Protein 6NBP (pdb70)

Nearest PDB structures (foldseek):
  6nbp-assembly1_A-2  TM=1.004E+00  e=1.344E-55  Pantoea ananatis
  6v33-assembly1_B  TM=9.740E-01  e=3.758E-37  Pseudomonas congelans
  6v2t-assembly1_A  TM=9.639E-01  e=4.532E-33  Shewanella sp. FDAARGOS_354
  4yfy-assembly1_B  TM=9.430E-01  e=1.163E-33  Providencia alcalifaciens
  4nv1-assembly2_E  TM=9.167E-01  e=1.201E-31  Francisella tularensis subsp. tularensis SCHU S4

Radiu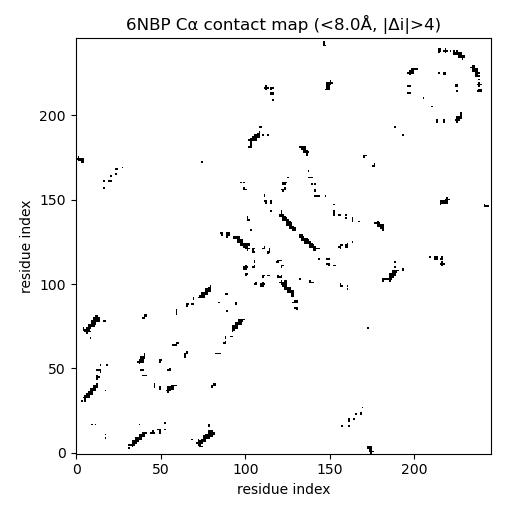s of gyration: 19.57 Å; Cα contacts (8 Å, |Δi|>4): 490; chains: 1; bounding box: 41×51×61 Å

CATH classification: 3.40.50.170

Organism: Pantoea ananas (NCBI:txid553)

Solvent-accessible surface area: 13512 Å² total; per-residue (Å²): 120,116,55,22,4,50,101,0,2,0,0,0,9,26,42,55,0,0,61,61,0,80,101,18,17,126,150,49,102,36,182,115,100,55,79,26,53,20,12,13,13,10,75,130,39,82,36,139,81,3,112,90,25,60,5,87,123,23,72,3,173,60,131,143,23,5,74,119,4,35,116,70,32,43,0,0,0,4,0,30,20,90,34,149,20,49,47,113,0,20,95,84,17,28,3,0,23,4,20,21,0,20,10,14,65,0,19,24,80,83,3,7,0,12,2,5,52,66,68,59,44,0,0,1,1,4,25,48,41,112,82,143,40,8,38,4,20,30,38,73,100,16,114,55,107,173,31,6,15,5,64,63,0,46,103,58,0,0,58,30,6,45,82,3,1,42,170,13,2,106,29,0,0,30,56,78,45,128,37,104,151,36,180,44,117,32,40,130,17,13,76,149,44,17,74,66,31,9,109,43,91,122,133,60,172,36,79,128,72,94,65,64,64,46,37,18,0,1,7,30,28,110,134,153,27,0,27,59,55,64,122,104,40,51,142,90,79,39,134,26,113,59,118,153,93,267

Sequence (246 aa):
LTAQAQRLLVVSDNQELSLYLKEELEKQSFERPFNADFCYTSFNTNPQQMMAMGATKINIKDEFTVERIINNEYDLVFSLHCKQIFPAKLTDNVCCINFHPGLNPYNRGWYPQAFSIINGLPTGATIHLMDADHGDIIDQQEVEVKMSDTSLTVYRKVIAIEKHLISRNIFTIITRSYTTKKPQAEGNYNGIKDFNALCELDLNSIGTLDEHLKILRATTHGDFKNAFFCDEKGRRFFVRRRRIVIDEAF

InterPro domains:
  IPR001555 Phosphoribosylglycinamide formyltransferase, active site [PS00373] (138-161)
  IPR002376 Formyl transferase, N-terminal [PF00551] (87-184)
  IPR036477 Formyl transferase, N-terminal domain superfamily [SSF53328] (85-201)
  IPR040660 N-formyltransferase dimerization C-terminal domain [PF18216] (210-259)

Foldseek 3Di:
DFAFWAEEEEEELDLVLVVLLVVLVVPDDDPDHHDYAYAYADPPRCRVSCVVVPHYYDHQVPVVSLVCCLVGTQEYEHEHHPDDHDQSNLVRHWYKYKAFFAPPAAPEPLSVLVCLQPVDWTAIWIFTDHVRFGFTQDTDTDDDDPQAASQRVSVVRSVRSSVCSNVCVVCVSSVPTDTHGGPDNHDYDYPVNQLVLQADDPPDDDDPSNVVSSQRSQAHPPDQGHWYADPVGDTDGDHDGGDDDD

Secondary structure (DSSP, 8-state):
--SPP-EEEEEES-HHHHHHHHHHHHT---SS--EEEEEE--TTS-HHHHHHTT-EE--TT-HHHHHHHHHH-SEEEEES--SPPPHHHHTTS-EEEEESS-TTTTEES-HHHHHHHH---EEEEEEE-----PPEEEEEEE---TT--HHHHHHHHHHHHHHHHHHHHHHHHTT----B--SS---EE-HHHHHHHHB--TT----HHHHHHHHHHH--TT---EEEE-TT--EEEE--------

B-factor: mean 28.14, std 11.13, range [12.21, 85.31]

Structure (mmCIF, N/CA/C/O backbone):
data_6NBP
#
_entry.id   6NBP
#
_cell.length_a   75.928
_cell.length_b   75.928
_cell.length_c   87.591
_cell.angle_alpha   90.00
_cell.angle_beta   90.00
_cell.angle_gamma   120.00
#
_symmetry.space_group_name_H-M   'P 31 2 1'
#
loop_
_entity.id
_entity.type
_entity.pdbx_description
1 polymer N-formyltransferase
2 non-polymer dTDP-4-amino-4,6-dideoxyglucose
3 non-polymer 'N-{[4-({[(6R)-2-amino-5-formyl-4-oxo-1,4,5,6,7,8-hexahydropteridin-6-yl]methyl}amino)phenyl]carbonyl}-L-glutamic acid'
4 non-polymer 'SODIUM ION'
5 non-polymer 'PHOSPHATE ION'
6 water water
#
loop_
_atom_site.group_PDB
_atom_site.id
_atom_site.type_symbol
_atom_site.label_atom_id
_atom_site.label_alt_id
_atom_site.label_comp_id
_atom_site.label_asym_id
_atom_site.label_entity_id
_atom_site.label_seq_id
_atom_site.pdbx_PDB_ins_code
_atom_site.Cartn_x
_atom_site.Cartn_y
_atom_site.Car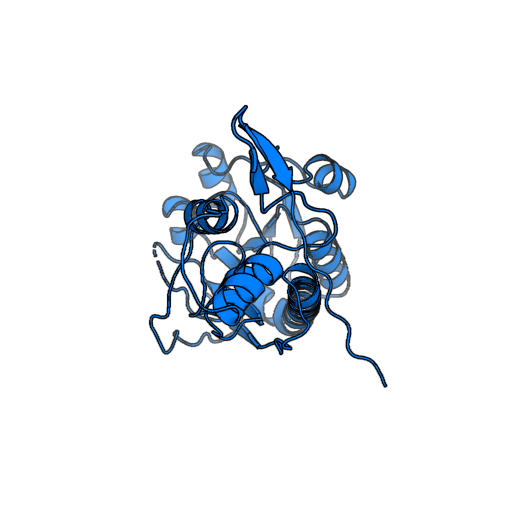tn_z
_atom_site.occupancy
_atom_site.B_iso_or_equiv
_atom_site.auth_seq_id
_atom_site.auth_comp_id
_atom_site.auth_asym_id
_atom_site.auth_atom_id
_atom_site.pdbx_PDB_model_num
ATOM 1 N N . LEU A 1 16 ? 19.724 13.414 35.083 1.00 61.24 13 LEU A N 1
ATOM 2 C CA . LEU A 1 16 ? 20.349 12.105 34.745 1.00 61.61 13 LEU A CA 1
ATOM 3 C C . LEU A 1 16 ? 19.317 10.970 34.840 1.00 59.99 13 LEU A C 1
ATOM 4 O O . LEU A 1 16 ? 19.384 10.049 34.041 1.00 56.95 13 LEU A O 1
ATOM 6 N N . THR A 1 17 ? 18.366 11.043 35.781 1.00 62.22 14 THR A N 1
ATOM 7 C CA . THR A 1 17 ? 17.534 9.875 36.162 1.00 57.47 14 THR A CA 1
ATOM 8 C C . THR A 1 17 ? 16.031 10.108 35.931 1.00 51.43 14 THR A C 1
ATOM 9 O O . THR A 1 17 ? 15.308 9.137 35.788 1.00 54.17 14 THR A O 1
ATOM 13 N N . ALA A 1 18 ? 15.517 11.330 35.951 1.00 42.51 15 ALA A N 1
ATOM 14 C CA . ALA A 1 18 ? 14.055 11.491 35.932 1.00 46.56 15 ALA A CA 1
ATOM 15 C C . ALA A 1 18 ? 13.536 11.384 34.486 1.00 44.05 15 ALA A C 1
ATOM 16 O O . ALA A 1 18 ? 14.271 11.676 33.530 1.00 40.19 15 ALA A O 1
ATOM 18 N N . GLN A 1 19 ? 12.286 10.937 34.356 1.00 33.26 16 GLN A N 1
ATOM 19 C CA . GLN A 1 19 ? 11.610 10.848 33.060 1.00 33.99 16 GLN A CA 1
ATOM 20 C C . GLN A 1 19 ? 11.609 12.208 32.364 1.00 34.02 16 GLN A C 1
ATOM 21 O O . GLN A 1 19 ? 11.168 13.237 32.939 1.00 27.89 16 GLN A O 1
ATOM 27 N N . ALA A 1 20 ? 12.001 12.194 31.085 1.00 27.95 17 ALA A N 1
ATOM 28 C CA . ALA A 1 20 ? 11.753 13.351 30.229 1.00 26.38 17 ALA A CA 1
ATOM 29 C C . ALA A 1 20 ? 10.248 13.578 30.099 1.00 26.69 17 ALA A C 1
ATOM 30 O O . ALA A 1 20 ? 9.497 12.643 29.893 1.00 28.70 17 ALA A O 1
ATOM 32 N N . GLN A 1 21 ? 9.820 14.832 30.194 1.00 25.86 18 GLN A N 1
ATOM 33 C CA . GLN A 1 21 ? 8.426 15.219 30.070 1.00 27.57 18 GLN A CA 1
ATOM 34 C C . GLN A 1 21 ? 8.202 16.108 28.839 1.00 26.60 18 GLN A C 1
ATOM 35 O O . GLN A 1 21 ? 7.055 16.254 28.392 1.00 24.16 18 GLN A O 1
ATOM 41 N N . ARG A 1 22 ? 9.270 16.693 28.295 1.00 26.79 19 ARG A N 1
ATOM 42 C CA . ARG A 1 22 ? 9.153 17.613 27.155 1.00 26.30 19 ARG A CA 1
ATOM 43 C C . ARG A 1 22 ? 10.245 17.316 26.122 1.00 21.83 19 ARG A C 1
ATOM 44 O O . ARG A 1 22 ? 11.419 17.701 26.327 1.00 22.78 19 ARG A O 1
ATOM 52 N N . LEU A 1 23 ? 9.841 16.630 25.058 1.00 22.90 20 LEU A N 1
ATOM 53 C CA . LEU A 1 23 ? 10.753 16.150 24.010 1.00 20.60 20 LEU A CA 1
ATOM 54 C C . LEU A 1 23 ? 10.561 17.034 22.781 1.00 19.63 20 LEU A C 1
ATOM 55 O O . LEU A 1 23 ? 9.445 17.273 22.338 1.00 19.64 20 LEU A O 1
ATOM 60 N N . LEU A 1 24 ? 11.688 17.420 22.221 1.00 18.66 21 LEU A N 1
ATOM 61 C CA . LEU A 1 24 ? 11.744 18.042 20.909 1.00 18.18 21 LEU A CA 1
ATOM 62 C C . LEU A 1 24 ? 12.392 17.039 19.954 1.00 17.30 21 LEU A C 1
ATOM 63 O O . LEU A 1 24 ? 13.558 16.657 20.146 1.00 15.95 21 LEU A O 1
ATOM 68 N N . VAL A 1 25 ? 11.693 16.769 18.883 1.00 16.63 22 VAL A N 1
ATOM 69 C CA . VAL A 1 25 ? 12.251 15.952 17.808 1.00 16.88 22 VAL A CA 1
ATOM 70 C C . VAL A 1 25 ? 12.558 16.866 16.642 1.00 17.57 22 VAL A C 1
ATOM 71 O O . VAL A 1 25 ? 11.641 17.426 16.066 1.00 18.49 22 VAL A O 1
ATOM 75 N N . VAL A 1 26 ? 13.832 16.975 16.319 1.00 16.98 23 VAL A N 1
ATOM 76 C CA . VAL A 1 26 ? 14.248 17.702 15.127 1.00 17.10 23 VAL A CA 1
ATOM 77 C C . VAL A 1 26 ? 14.601 16.676 14.037 1.00 17.61 23 VAL A C 1
ATOM 78 O O . VAL A 1 26 ? 15.473 15.810 14.197 1.00 16.87 23 VAL A O 1
ATOM 82 N N . SER A 1 27 ? 13.871 16.761 12.931 1.00 16.06 24 SER A N 1
ATOM 83 C CA . SER A 1 27 ? 13.938 15.704 11.889 1.00 16.91 24 SER A CA 1
ATOM 84 C C . SER A 1 27 ? 13.738 16.299 10.510 1.00 17.33 24 SER A C 1
ATOM 85 O O . SER A 1 27 ? 12.862 17.135 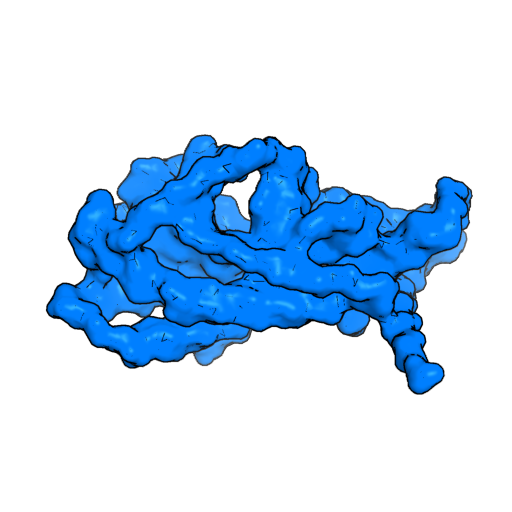10.333 1.00 17.49 24 SER A O 1
ATOM 88 N N . ASP A 1 28 ? 14.482 15.772 9.537 1.00 19.01 25 ASP A N 1
ATOM 89 C CA . ASP A 1 28 ? 14.200 16.047 8.157 1.00 17.53 25 ASP A CA 1
ATOM 90 C C . ASP A 1 28 ? 13.828 14.752 7.425 1.00 17.45 25 ASP A C 1
ATOM 91 O O . ASP A 1 28 ? 13.902 14.709 6.167 1.00 18.19 25 ASP A O 1
ATOM 96 N N . ASN A 1 29 ? 13.339 13.769 8.176 1.00 16.50 26 ASN A N 1
ATOM 97 C CA . ASN A 1 29 ? 12.894 12.513 7.586 1.00 15.73 26 ASN A CA 1
ATOM 98 C C . ASN A 1 29 ? 11.488 12.189 8.070 1.00 17.69 26 ASN A C 1
ATOM 99 O O . ASN A 1 29 ? 11.293 11.801 9.213 1.00 16.95 26 ASN A O 1
ATOM 104 N N . GLN A 1 30 ? 10.509 12.316 7.179 1.00 18.56 27 GLN A N 1
ATOM 105 C CA . GLN A 1 30 ? 9.104 12.152 7.558 1.00 21.75 27 GLN A CA 1
ATOM 106 C C . GLN A 1 30 ? 8.833 10.679 7.923 1.00 18.48 27 GLN A C 1
ATOM 107 O O . GLN A 1 30 ? 8.044 10.370 8.789 1.00 18.32 27 GLN A O 1
ATOM 113 N N . GLU A 1 31 ? 9.499 9.770 7.240 1.00 18.68 28 GLU A N 1
ATOM 114 C CA . GLU A 1 31 ? 9.170 8.364 7.428 1.00 19.47 28 GLU A CA 1
ATOM 115 C C . GLU A 1 31 ? 9.504 7.971 8.876 1.00 17.89 28 GLU A C 1
ATOM 116 O O . GLU A 1 31 ? 8.730 7.347 9.528 1.00 17.71 28 GLU A O 1
ATOM 122 N N . LEU A 1 32 ? 10.670 8.347 9.367 1.00 17.48 29 LEU A N 1
ATOM 123 C CA . LEU A 1 32 ? 11.071 7.973 10.709 1.00 17.73 29 LEU A CA 1
ATOM 124 C C . LEU A 1 32 ? 10.320 8.825 11.737 1.00 17.84 29 LEU A C 1
ATOM 125 O O . LEU A 1 32 ? 10.019 8.325 12.797 1.00 18.01 29 LEU A O 1
ATOM 130 N N . SER A 1 33 ? 10.044 10.074 11.400 1.00 18.09 30 SER A N 1
ATOM 131 C CA . SER A 1 33 ? 9.264 10.969 12.318 1.00 19.89 30 SER A CA 1
ATOM 132 C C . SER A 1 33 ? 7.860 10.389 12.573 1.00 21.37 30 SER A C 1
ATOM 133 O O . SER A 1 33 ? 7.385 10.360 13.709 1.00 19.51 30 SER A O 1
ATOM 136 N N . LEU A 1 34 ? 7.195 9.935 11.527 1.00 22.57 31 LEU A N 1
ATOM 137 C CA . LEU A 1 34 ? 5.844 9.333 11.668 1.00 22.40 31 LEU A CA 1
ATOM 138 C C . LEU A 1 34 ? 5.933 8.043 12.477 1.00 22.93 31 LEU A C 1
ATOM 139 O O . LEU A 1 34 ? 5.105 7.779 13.333 1.00 22.69 31 LEU A O 1
ATOM 144 N N . TYR A 1 35 ? 6.936 7.239 12.173 1.00 21.55 32 TYR A N 1
ATOM 145 C CA . TYR A 1 35 ? 7.119 6.016 12.898 1.00 21.75 32 TYR A CA 1
ATOM 146 C C . TYR A 1 35 ? 7.301 6.328 14.391 1.00 23.63 32 TYR A C 1
ATOM 147 O O . TYR A 1 35 ? 6.723 5.655 15.265 1.00 23.85 32 TYR A O 1
ATOM 156 N N . LEU A 1 36 ? 8.152 7.291 14.714 1.00 22.41 33 LEU A N 1
ATOM 157 C CA . LEU A 1 36 ? 8.406 7.617 16.127 1.00 21.66 33 LEU A CA 1
ATOM 158 C C . LEU A 1 36 ? 7.132 8.150 16.793 1.00 22.16 33 LEU A C 1
ATOM 159 O O . LEU A 1 36 ? 6.819 7.799 17.925 1.00 23.63 33 LEU A O 1
ATOM 164 N N . LYS A 1 37 ? 6.449 9.042 16.114 1.00 23.67 34 LYS A N 1
ATOM 165 C CA . LYS A 1 37 ? 5.245 9.642 16.660 1.00 26.09 34 LYS A CA 1
ATOM 166 C C . LYS A 1 37 ? 4.224 8.552 16.972 1.00 29.18 34 LYS A C 1
ATOM 167 O O . LYS A 1 37 ? 3.590 8.640 18.018 1.00 30.53 34 LYS A O 1
ATOM 173 N N . GLU A 1 38 ? 4.126 7.514 16.140 1.00 29.57 35 GLU A N 1
ATOM 174 C CA . GLU A 1 38 ? 3.148 6.457 16.380 1.00 32.51 35 GLU A CA 1
ATOM 175 C C . GLU A 1 38 ? 3.635 5.561 17.513 1.00 33.39 35 GLU A C 1
ATOM 176 O O . GLU A 1 38 ? 2.834 5.101 18.316 1.00 31.10 35 GLU A O 1
ATOM 182 N N . GLU A 1 39 ? 4.932 5.300 17.563 1.00 27.68 36 GLU A N 1
ATOM 183 C CA . GLU A 1 39 ? 5.494 4.558 18.667 1.00 30.46 36 GLU A CA 1
ATOM 184 C C . GLU A 1 39 ? 5.283 5.293 20.009 1.00 31.92 36 GLU A C 1
ATOM 185 O O . GLU A 1 39 ? 5.000 4.655 21.040 1.00 30.14 36 GLU A O 1
ATOM 191 N N . LEU A 1 40 ? 5.396 6.614 20.028 1.00 30.37 37 LEU A N 1
ATOM 192 C CA . LEU A 1 40 ? 5.242 7.349 21.276 1.00 28.77 37 LEU A CA 1
ATOM 193 C C . LEU A 1 40 ? 3.788 7.292 21.738 1.00 30.72 37 LEU A C 1
ATOM 194 O O . LEU A 1 40 ? 3.556 7.208 22.927 1.00 29.55 37 LEU A O 1
ATOM 199 N N . GLU A 1 41 ? 2.852 7.348 20.806 1.00 33.69 38 GLU A N 1
ATOM 200 C CA . GLU A 1 41 ? 1.425 7.247 21.130 1.00 40.07 38 GLU A CA 1
ATOM 201 C C . GLU A 1 41 ? 1.113 5.896 21.787 1.00 42.44 38 GLU A C 1
ATOM 202 O O . GLU A 1 41 ? 0.111 5.779 22.489 1.00 46.04 38 GLU A O 1
ATOM 208 N N . LYS A 1 42 ? 1.939 4.885 21.575 1.00 38.42 39 LYS A N 1
ATOM 209 C CA . LYS A 1 42 ? 1.675 3.596 22.178 1.00 40.09 39 LYS A CA 1
ATOM 210 C C . LYS A 1 42 ? 2.214 3.523 23.605 1.00 36.29 39 LYS A C 1
ATOM 211 O O . LYS A 1 42 ? 2.039 2.507 24.242 1.00 36.42 39 LYS A O 1
ATOM 217 N N . GLN A 1 43 ? 2.957 4.509 24.070 1.00 34.02 40 GLN A N 1
ATOM 218 C CA . GLN A 1 43 ? 3.575 4.352 25.359 1.00 37.51 40 GLN A CA 1
ATOM 219 C C . GLN A 1 43 ? 2.619 4.911 26.412 1.00 38.61 40 GLN A C 1
ATOM 220 O O . GLN A 1 43 ? 1.776 5.776 26.135 1.00 36.98 40 GLN A O 1
ATOM 226 N N . SER A 1 44 ? 2.772 4.421 27.622 1.00 45.56 41 SER A N 1
ATOM 227 C CA . SER A 1 44 ? 2.134 5.054 28.762 1.00 51.76 41 SER A CA 1
ATOM 228 C C . SER A 1 44 ? 3.229 5.394 29.771 1.00 49.13 41 SER A C 1
ATOM 229 O O . SER A 1 44 ? 4.006 4.535 30.175 1.00 52.25 41 SER A O 1
ATOM 232 N N . PHE A 1 45 ? 3.364 6.674 30.046 1.00 43.24 42 PHE A N 1
ATOM 233 C CA . PHE A 1 45 ? 4.398 7.145 30.941 1.00 41.05 42 PHE A CA 1
ATOM 234 C C . PHE A 1 45 ? 3.714 7.663 32.209 1.00 40.52 42 PHE A C 1
ATOM 235 O O . PHE A 1 45 ? 2.623 8.247 32.140 1.00 39.31 42 PHE A O 1
ATOM 243 N N . GLU A 1 46 ? 4.371 7.476 33.338 1.00 41.66 43 GLU A N 1
ATOM 244 C CA . GLU A 1 46 ? 3.784 7.831 34.635 1.00 47.24 43 GLU A CA 1
ATOM 245 C C . GLU A 1 46 ? 3.708 9.353 34.793 1.00 50.03 43 GLU A C 1
ATOM 246 O O . GLU A 1 46 ? 2.725 9.856 35.318 1.00 51.83 43 GLU A O 1
ATOM 252 N N . ARG A 1 47 ? 4.753 10.052 34.358 1.00 48.03 44 ARG A N 1
ATOM 253 C CA . ARG A 1 47 ? 4.805 11.537 34.448 1.00 47.27 44 ARG A CA 1
ATOM 254 C C . ARG A 1 47 ? 4.271 12.130 33.139 1.00 43.86 44 ARG A C 1
ATOM 255 O O . ARG A 1 47 ? 4.198 11.380 32.145 1.00 37.79 44 ARG A O 1
ATOM 263 N N . PRO A 1 48 ? 3.910 13.421 33.129 1.00 39.43 45 PRO A N 1
ATOM 264 C CA . PRO A 1 48 ? 3.381 14.017 31.911 1.00 38.40 45 PRO A CA 1
ATOM 265 C C . PRO A 1 48 ? 4.426 13.883 30.796 1.00 33.08 45 PRO A C 1
ATOM 266 O O . PRO A 1 48 ? 5.619 13.867 31.112 1.00 29.86 45 PRO A O 1
ATOM 270 N N . PHE A 1 49 ? 3.959 13.781 29.560 1.00 32.75 46 PHE A N 1
ATOM 271 C CA . PHE A 1 49 ? 4.863 13.647 28.381 1.00 31.24 46 PHE A CA 1
ATOM 272 C C . PHE A 1 49 ? 4.268 14.323 27.132 1.00 30.48 46 PHE A C 1
ATOM 273 O O . PHE A 1 49 ? 3.150 14.079 26.725 1.00 31.09 46 PHE A O 1
ATOM 281 N N . ASN A 1 50 ? 5.048 15.197 26.513 1.00 28.70 47 ASN A N 1
ATOM 282 C CA . ASN A 1 50 ? 4.650 15.796 25.241 1.00 27.49 47 ASN A CA 1
ATOM 283 C C . ASN A 1 50 ? 5.878 15.773 24.323 1.00 25.89 47 ASN A C 1
ATOM 284 O O . ASN A 1 50 ? 7.004 15.930 24.809 1.00 25.71 47 ASN A O 1
ATOM 289 N N . ALA A 1 51 ? 5.640 15.562 23.034 1.00 26.56 48 ALA A N 1
ATOM 290 C CA . ALA A 1 51 ? 6.697 15.667 22.036 1.00 24.89 48 ALA A CA 1
ATOM 291 C C . ALA A 1 51 ? 6.254 16.650 20.950 1.00 25.89 48 ALA A C 1
ATOM 292 O O . ALA A 1 51 ? 5.122 16.577 20.495 1.00 24.80 48 ALA A O 1
ATOM 294 N N . ASP A 1 52 ? 7.142 17.585 20.590 1.00 22.77 49 ASP A N 1
ATOM 295 C CA . ASP A 1 52 ? 6.977 18.444 19.458 1.00 20.67 49 ASP A CA 1
ATOM 296 C C . ASP A 1 52 ? 7.939 17.995 18.361 1.00 20.52 49 ASP A C 1
ATOM 297 O O . ASP A 1 52 ? 9.062 17.604 18.665 1.00 20.38 49 ASP A O 1
ATOM 302 N N . PHE A 1 53 ? 7.482 18.076 17.111 1.00 19.10 50 PHE A N 1
ATOM 303 C CA . PHE A 1 53 ? 8.284 17.764 15.948 1.00 18.26 50 PHE A CA 1
ATOM 304 C C . PHE A 1 53 ? 8.555 19.029 15.139 1.00 18.27 50 PHE A C 1
ATOM 305 O O . PHE A 1 53 ? 7.599 19.831 14.835 1.00 19.40 50 PHE A O 1
ATOM 313 N N . CYS A 1 54 ? 9.803 19.165 14.691 1.00 16.63 51 CYS A N 1
ATOM 314 C CA . CYS A 1 54 ? 10.243 20.250 13.884 1.00 16.53 51 CYS A CA 1
ATOM 315 C C . CYS A 1 54 ? 11.211 19.749 12.806 1.00 18.05 51 CYS A C 1
ATOM 316 O O . CYS A 1 54 ? 11.828 18.723 12.958 1.00 19.17 51 CYS A O 1
ATOM 319 N N . TYR A 1 55 ? 11.318 20.502 11.732 1.00 17.83 52 TYR A N 1
ATOM 320 C CA . TYR A 1 55 ? 12.210 20.196 10.619 1.00 19.49 52 TYR A CA 1
ATOM 321 C C . TYR A 1 55 ? 13.078 21.427 10.358 1.00 20.70 52 TYR A C 1
ATOM 322 O 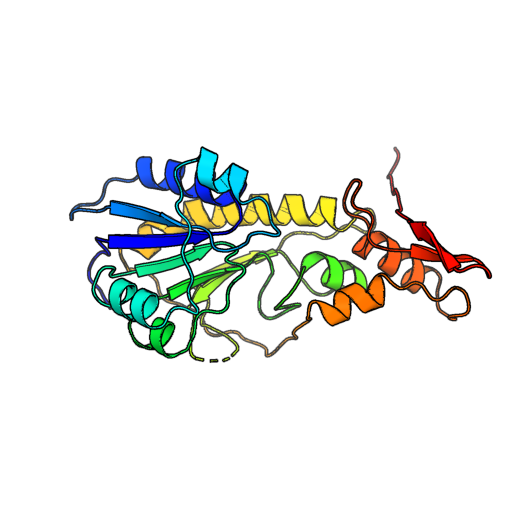O . TYR A 1 55 ? 12.757 22.509 10.820 1.00 21.09 52 TYR A O 1
ATOM 331 N N . THR A 1 56 ? 14.148 21.259 9.591 1.00 21.53 53 THR A N 1
ATOM 332 C CA . THR A 1 56 ? 15.093 22.350 9.368 1.00 25.02 53 THR A CA 1
ATOM 333 C C . THR A 1 56 ? 15.348 22.649 7.877 1.00 27.87 53 THR A C 1
ATOM 334 O O . THR A 1 56 ? 15.863 23.741 7.551 1.00 29.47 53 THR A O 1
ATOM 338 N N . SER A 1 57 ? 15.101 21.685 6.986 1.00 32.09 54 SER A N 1
ATOM 339 C CA . SER A 1 57 ? 15.846 21.617 5.663 1.00 32.33 54 SER A CA 1
ATOM 340 C C . SER A 1 57 ? 14.903 21.947 4.510 1.00 37.00 54 SER A C 1
ATOM 341 O O . SER A 1 57 ? 14.009 21.123 4.206 1.00 35.86 54 SER A O 1
ATOM 344 N N . PHE A 1 58 ? 15.149 23.097 3.852 1.00 36.59 55 PHE A N 1
ATOM 345 C CA . PHE A 1 58 ? 14.429 23.462 2.622 1.00 37.87 55 PHE A CA 1
ATOM 346 C C . PHE A 1 58 ? 14.777 22.482 1.488 1.00 37.22 55 PHE A C 1
ATOM 347 O O . PHE A 1 58 ? 13.962 22.244 0.570 1.00 35.91 55 PHE A O 1
ATOM 349 N N . ASN A 1 59 ? 15.943 21.863 1.513 1.00 32.70 56 ASN A N 1
ATOM 350 C CA . ASN A 1 59 ? 16.314 21.106 0.279 1.00 34.41 56 ASN A CA 1
ATOM 351 C C . ASN A 1 59 ? 16.037 19.601 0.455 1.00 29.99 56 ASN A C 1
ATOM 352 O O . ASN A 1 59 ? 16.416 18.840 -0.465 1.00 28.26 56 ASN A O 1
ATOM 357 N N . THR A 1 60 ? 15.415 19.163 1.584 1.00 25.79 57 THR A N 1
ATOM 358 C CA . THR A 1 60 ? 14.958 17.757 1.714 1.00 22.69 57 THR A CA 1
ATOM 359 C C . THR A 1 60 ? 13.506 17.731 1.242 1.00 21.25 57 THR A C 1
ATOM 360 O O . THR A 1 60 ? 13.247 18.039 0.058 1.00 20.74 57 THR A O 1
ATOM 364 N N . ASN A 1 61 ? 12.567 17.423 2.126 1.00 21.05 58 ASN A N 1
ATOM 365 C CA . ASN A 1 61 ? 11.153 17.368 1.771 1.00 19.62 58 ASN A CA 1
ATOM 366 C C . ASN A 1 61 ? 10.384 18.142 2.840 1.00 18.06 58 ASN A C 1
ATOM 367 O O . ASN A 1 61 ? 9.612 17.559 3.585 1.00 17.99 58 ASN A O 1
ATOM 372 N N . PRO A 1 62 ? 10.598 19.442 2.891 1.00 16.92 59 PRO A N 1
ATOM 373 C CA . PRO A 1 62 ? 10.032 20.212 3.985 1.00 18.86 59 PRO A CA 1
ATOM 374 C C . PRO A 1 62 ? 8.507 20.170 3.977 1.00 17.08 59 PRO A C 1
ATOM 375 O O . PRO A 1 62 ? 7.889 20.035 5.036 1.00 16.77 59 PRO A O 1
ATOM 379 N N . GLN A 1 63 ? 7.904 20.190 2.802 1.00 17.70 60 GLN A N 1
ATOM 380 C CA . GLN A 1 63 ? 6.429 20.154 2.779 1.00 19.04 60 GLN A CA 1
ATOM 381 C C . GLN A 1 63 ? 5.885 18.816 3.315 1.00 19.26 60 GLN A C 1
ATOM 382 O O . GLN A 1 63 ? 4.892 18.835 3.988 1.00 18.75 60 GLN A O 1
ATOM 388 N N . GLN A 1 64 ? 6.553 17.686 3.109 1.00 20.26 61 GLN A N 1
ATOM 389 C CA . GLN A 1 64 ? 6.183 16.423 3.759 1.00 23.16 61 GLN A CA 1
ATOM 390 C C . GLN A 1 64 ? 6.199 16.534 5.292 1.00 21.91 61 GLN A C 1
ATOM 391 O O . GLN A 1 64 ? 5.324 16.019 5.971 1.00 22.93 61 GLN A O 1
ATOM 397 N N . MET A 1 65 ? 7.213 17.203 5.826 1.00 20.08 62 MET A N 1
ATOM 398 C CA . MET A 1 65 ? 7.293 17.388 7.276 1.00 19.20 62 MET A CA 1
ATOM 399 C C . MET A 1 65 ? 6.146 18.286 7.737 1.00 18.88 62 MET A C 1
ATOM 400 O O . MET A 1 65 ? 5.457 17.994 8.746 1.00 20.95 62 MET A O 1
ATOM 405 N N . MET A 1 66 ? 5.889 19.353 6.993 1.00 18.39 63 MET A N 1
ATOM 406 C CA . MET A 1 66 ? 4.753 20.220 7.326 1.00 18.93 63 MET A CA 1
ATOM 407 C C . MET A 1 66 ? 3.448 19.409 7.370 1.00 19.67 63 MET A C 1
ATOM 408 O O . MET A 1 66 ? 2.596 19.662 8.248 1.00 20.16 63 MET A O 1
ATOM 413 N N . ALA A 1 67 ? 3.290 18.524 6.415 1.00 19.54 64 ALA A N 1
ATOM 414 C CA . ALA A 1 67 ? 2.053 17.789 6.200 1.00 22.42 64 ALA A CA 1
ATOM 415 C C . ALA A 1 67 ? 1.764 16.853 7.375 1.00 22.50 64 ALA A C 1
ATOM 416 O O . ALA A 1 67 ? 0.594 16.521 7.617 1.00 21.68 64 ALA A O 1
ATOM 418 N N . MET A 1 68 ? 2.803 16.459 8.121 1.00 20.55 65 MET A N 1
ATOM 419 C CA . MET A 1 68 ? 2.623 15.623 9.263 1.00 21.35 65 MET A CA 1
ATOM 420 C C . MET A 1 68 ? 2.567 16.459 10.543 1.00 21.64 65 MET A C 1
ATOM 421 O O . MET A 1 68 ? 2.524 15.878 11.645 1.00 20.96 65 MET A O 1
ATOM 426 N N . GLY A 1 69 ? 2.522 17.785 10.430 1.00 21.44 66 GLY A N 1
ATOM 427 C CA . GLY A 1 69 ? 2.333 18.633 11.613 1.00 21.58 66 GLY A CA 1
ATOM 428 C C . GLY A 1 69 ? 3.617 19.218 12.179 1.00 19.71 66 GLY A C 1
ATOM 429 O O . GLY A 1 69 ? 3.546 19.966 13.158 1.00 20.99 66 GLY A O 1
ATOM 430 N N . ALA A 1 70 ? 4.777 18.982 11.570 1.00 19.06 67 ALA A N 1
ATOM 431 C CA . ALA A 1 70 ? 5.999 19.598 12.087 1.00 18.73 67 ALA A CA 1
ATOM 432 C C . ALA A 1 70 ? 6.089 21.065 11.697 1.00 18.05 67 ALA A C 1
ATOM 433 O O . ALA A 1 70 ? 5.553 21.444 10.688 1.00 19.30 67 ALA A O 1
ATOM 435 N N . THR A 1 71 ? 6.815 21.874 12.467 1.00 18.25 68 THR A N 1
ATOM 436 C CA . THR A 1 71 ? 7.047 23.254 12.093 1.00 19.35 68 THR A CA 1
ATOM 437 C C . THR A 1 71 ? 8.544 23.468 11.902 1.00 21.25 68 THR A C 1
ATOM 438 O O . THR A 1 71 ? 9.358 22.694 12.406 1.00 18.49 68 THR A O 1
ATOM 442 N N . LYS A 1 72 ? 8.877 24.566 11.240 1.00 19.43 69 LYS A N 1
ATOM 443 C CA . LYS A 1 72 ? 10.258 24.817 10.872 1.00 20.58 69 LYS A CA 1
ATOM 444 C C . LYS A 1 72 ? 11.018 25.405 12.071 1.00 21.26 69 LYS A C 1
ATOM 445 O O . LYS A 1 72 ? 10.490 26.197 12.820 1.00 23.13 69 LYS A O 1
ATOM 451 N N . ILE A 1 73 ? 12.240 24.960 12.262 1.00 19.17 70 ILE A N 1
ATOM 452 C CA . ILE A 1 73 ? 13.103 25.473 13.316 1.00 19.53 70 ILE A CA 1
ATOM 453 C C . ILE A 1 73 ? 14.458 25.735 12.679 1.00 20.22 70 ILE A C 1
ATOM 454 O O . ILE A 1 73 ? 14.852 25.083 11.705 1.00 17.79 70 ILE A O 1
ATOM 459 N N . ASN A 1 74 ? 15.132 26.730 13.205 1.00 18.28 71 ASN A N 1
ATOM 460 C CA . ASN A 1 74 ? 16.445 27.082 12.742 1.00 19.88 71 ASN A CA 1
ATOM 461 C C . ASN A 1 74 ? 17.413 26.993 13.948 1.00 20.75 71 ASN A C 1
ATOM 462 O O . ASN A 1 74 ? 17.439 27.847 14.854 1.00 19.78 71 ASN A O 1
ATOM 467 N N . ILE A 1 75 ? 18.251 25.981 13.936 1.00 19.42 72 ILE A N 1
ATOM 468 C CA . ILE A 1 75 ? 19.170 25.718 15.042 1.00 21.02 72 ILE A CA 1
ATOM 469 C C . ILE A 1 75 ? 20.354 26.699 14.999 1.00 19.88 72 ILE A C 1
ATOM 470 O O . ILE A 1 75 ? 21.065 26.869 16.020 1.00 21.41 72 ILE A O 1
ATOM 475 N N . LYS A 1 76 ? 20.558 27.399 13.898 1.00 21.51 73 LYS A N 1
ATOM 476 C CA . LYS A 1 76 ? 21.559 28.456 13.837 1.00 25.82 73 LYS A CA 1
ATOM 477 C C . LYS A 1 76 ? 21.023 29.777 14.398 1.00 25.12 73 LYS A C 1
ATOM 478 O O . LYS A 1 76 ? 21.796 30.729 14.469 1.00 24.89 73 LYS A O 1
ATOM 484 N N . ASP A 1 77 ? 19.734 29.845 14.759 1.00 23.25 74 ASP A N 1
ATOM 485 C CA . ASP A 1 77 ? 19.157 30.967 15.523 1.00 21.84 74 ASP A CA 1
ATOM 486 C C . ASP A 1 77 ? 19.537 30.791 17.007 1.00 21.22 74 ASP A C 1
ATOM 487 O O . ASP A 1 77 ? 19.075 29.893 17.694 1.00 19.55 74 ASP A O 1
ATOM 492 N N . GLU A 1 78 ? 20.399 31.656 17.532 1.00 21.50 75 GLU A N 1
ATOM 493 C CA . GLU A 1 78 ? 20.945 31.466 18.860 1.00 21.31 75 GLU A CA 1
ATOM 494 C C . GLU A 1 78 ? 19.832 31.585 19.902 1.00 19.78 75 GLU A C 1
ATOM 495 O O . GLU A 1 78 ? 19.908 30.967 20.984 1.00 20.94 75 GLU A O 1
ATOM 501 N N . PHE A 1 79 ? 18.804 32.331 19.576 1.00 20.64 76 PHE A N 1
ATOM 502 C CA . PHE A 1 79 ? 17.663 32.461 20.480 1.00 20.06 76 PHE A CA 1
ATOM 503 C C . PHE A 1 79 ? 16.854 31.164 20.514 1.00 19.91 76 PHE A C 1
ATOM 504 O O . PHE A 1 79 ? 16.403 30.724 21.577 1.00 21.29 76 PHE A O 1
ATOM 512 N N . THR A 1 80 ? 16.683 30.551 19.346 1.00 21.19 77 THR A N 1
ATOM 513 C CA . THR A 1 80 ? 15.985 29.278 19.266 1.00 20.95 77 THR A CA 1
ATOM 514 C C . THR A 1 80 ? 16.665 28.271 20.200 1.00 19.34 77 THR A C 1
ATOM 515 O O . THR A 1 80 ? 16.013 27.560 20.934 1.00 20.16 77 THR A O 1
ATOM 519 N N . VAL A 1 81 ? 17.982 28.232 20.162 1.00 19.79 78 VAL A N 1
ATOM 520 C CA . VAL A 1 81 ? 18.729 27.276 20.995 1.00 21.18 78 VAL A CA 1
ATOM 521 C C . VAL A 1 81 ? 18.481 27.555 22.482 1.00 21.20 78 VAL A C 1
ATOM 522 O O . VAL A 1 81 ? 18.254 26.614 23.263 1.00 21.50 78 VAL A O 1
ATOM 526 N N . GLU A 1 82 ? 18.406 28.827 22.872 1.00 21.54 79 GLU A N 1
ATOM 527 C CA . GLU A 1 82 ? 18.182 29.148 24.299 1.00 22.82 79 GLU A CA 1
ATOM 528 C C . GLU A 1 82 ? 16.773 28.704 24.708 1.00 22.57 79 GLU A C 1
ATOM 529 O O . GLU A 1 82 ? 16.590 28.130 25.794 1.00 23.79 79 GLU A O 1
ATOM 535 N N . ARG A 1 83 ? 15.818 28.871 23.804 1.00 21.05 80 ARG A N 1
ATOM 536 C CA . ARG A 1 83 ? 14.456 28.460 24.039 1.00 22.49 80 ARG A CA 1
ATOM 537 C C . ARG A 1 83 ? 14.400 26.940 24.191 1.00 24.08 80 ARG A C 1
ATOM 538 O O . ARG A 1 83 ? 13.738 26.414 25.083 1.00 24.66 80 ARG A O 1
ATOM 546 N N . ILE A 1 84 ? 15.110 26.242 23.312 1.00 21.42 81 ILE A N 1
ATOM 547 C CA . ILE A 1 84 ? 15.075 24.773 23.402 1.00 22.74 81 ILE A CA 1
ATOM 548 C C . ILE A 1 84 ? 15.583 24.338 24.775 1.00 22.68 81 ILE A C 1
ATOM 549 O O . ILE A 1 84 ? 15.000 23.473 25.389 1.00 24.67 81 ILE A O 1
ATOM 554 N N . ILE A 1 85 ? 16.722 24.886 25.187 1.00 27.31 82 ILE A N 1
ATOM 555 C CA . ILE A 1 85 ? 17.323 24.545 26.469 1.00 27.66 82 ILE A CA 1
ATOM 556 C C . ILE A 1 85 ? 16.352 24.863 27.609 1.00 30.30 82 ILE A C 1
ATOM 557 O O . ILE A 1 85 ? 16.288 24.087 28.570 1.00 31.84 82 ILE A O 1
ATOM 562 N N . ASN A 1 86 ? 15.592 25.956 27.515 1.00 30.86 83 ASN A N 1
ATOM 563 C CA A ASN A 1 86 ? 14.729 26.329 28.643 0.50 30.85 83 ASN A CA 1
ATOM 564 C CA B ASN A 1 86 ? 14.678 26.404 28.588 0.50 31.61 83 ASN A CA 1
ATOM 565 C C . ASN A 1 86 ? 13.381 25.595 28.537 1.00 33.10 83 ASN A C 1
ATOM 566 O O . ASN A 1 86 ? 12.686 25.464 29.553 1.00 32.86 83 ASN A O 1
ATOM 575 N N . GLU A 1 87 ? 13.019 25.077 27.355 1.00 28.59 84 GLU A N 1
ATOM 576 C CA . GLU A 1 87 ? 11.666 24.557 27.178 1.00 26.34 84 GLU A CA 1
ATOM 577 C C . GLU A 1 87 ? 11.608 23.033 27.047 1.00 28.72 84 GLU A C 1
ATOM 578 O O . GLU A 1 87 ? 10.500 22.501 27.125 1.00 30.14 84 GLU A O 1
ATOM 584 N N . TYR A 1 88 ? 12.723 22.342 26.839 1.00 24.61 85 TYR A N 1
ATOM 585 C CA . TYR A 1 88 ? 12.653 20.895 26.690 1.00 24.68 85 TYR A CA 1
ATOM 586 C C . TYR A 1 88 ? 13.655 20.227 27.616 1.00 23.19 85 TYR A C 1
ATOM 587 O O . TYR A 1 88 ? 14.683 20.784 27.947 1.00 25.18 85 TYR A O 1
ATOM 596 N N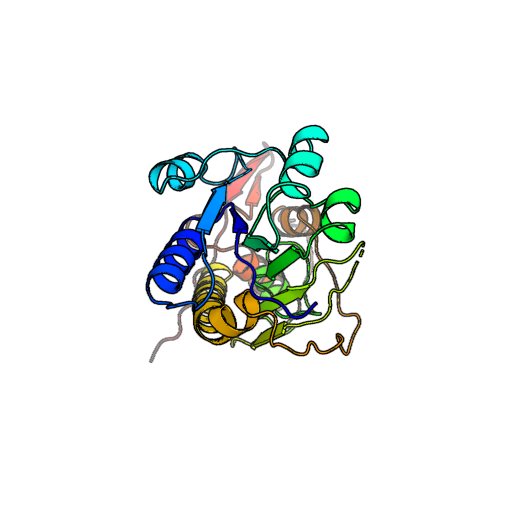 . ASP A 1 89 ? 13.390 18.985 27.988 1.00 23.25 86 ASP A N 1
ATOM 597 C CA . ASP A 1 89 ? 14.336 18.246 28.818 1.00 26.44 86 ASP A CA 1
ATOM 598 C C . ASP A 1 89 ? 15.008 17.112 28.017 1.00 23.30 86 ASP A C 1
ATOM 599 O O . ASP A 1 89 ? 15.893 16.413 28.539 1.00 24.82 86 ASP A O 1
ATOM 604 N N . LEU A 1 90 ? 14.632 16.931 26.744 1.00 23.35 87 LEU A N 1
ATOM 605 C CA . LEU A 1 90 ? 15.295 15.938 25.875 1.00 20.27 87 LEU A CA 1
ATOM 606 C C . LEU A 1 90 ? 15.103 16.349 24.404 1.00 19.48 87 LEU A C 1
ATOM 607 O O . LEU A 1 90 ? 14.023 16.808 24.047 1.00 18.31 87 LEU A O 1
ATOM 612 N N . VAL A 1 91 ? 16.146 16.193 23.594 1.00 18.39 88 VAL A N 1
ATOM 613 C CA . VAL A 1 91 ? 16.124 16.566 22.189 1.00 19.14 88 VAL A CA 1
ATOM 614 C C . VAL A 1 91 ? 16.676 15.390 21.369 1.00 18.94 88 VAL A C 1
ATOM 615 O O . VAL A 1 91 ? 17.730 14.830 21.677 1.00 18.95 88 VAL A O 1
ATOM 619 N N . PHE A 1 92 ? 15.938 15.048 20.325 1.00 17.69 89 PHE A N 1
ATOM 620 C CA . PHE A 1 92 ? 16.350 14.078 19.309 1.00 17.95 89 PHE A CA 1
ATOM 621 C C . PHE A 1 92 ? 16.771 14.781 18.018 1.00 17.95 89 PHE A C 1
ATOM 622 O O . PHE A 1 92 ? 16.080 15.736 17.517 1.00 17.75 89 PHE A O 1
ATOM 630 N N . SER A 1 93 ? 17.886 14.293 17.479 1.00 17.60 90 SER A N 1
ATOM 631 C CA . SER A 1 93 ? 18.274 14.534 16.117 1.00 18.92 90 SER A CA 1
ATOM 632 C C . SER A 1 93 ? 17.920 13.288 15.292 1.00 17.45 90 SER A C 1
ATOM 633 O O . SER A 1 93 ? 18.583 12.259 15.370 1.00 17.99 90 SER A O 1
ATOM 636 N N . LEU A 1 94 ? 16.755 13.323 14.663 1.00 17.45 91 LEU A N 1
ATOM 637 C CA . LEU A 1 94 ? 16.234 12.187 13.908 1.00 18.49 91 LEU A CA 1
ATOM 638 C C . LEU A 1 94 ? 16.458 12.493 12.427 1.00 20.22 91 LEU A C 1
ATOM 639 O O . LEU A 1 94 ? 15.532 12.931 11.706 1.00 20.59 91 LEU A O 1
ATOM 644 N N . HIS A 1 95 ? 17.698 12.288 11.991 1.00 18.20 92 HIS A N 1
ATOM 645 C CA . HIS A 1 95 ? 18.121 12.612 10.654 1.00 19.26 92 HIS A CA 1
ATOM 646 C C . HIS A 1 95 ? 17.874 14.111 10.433 1.00 21.67 92 HIS A C 1
ATOM 647 O O . HIS A 1 95 ? 17.263 14.544 9.465 1.00 21.05 92 HIS A O 1
ATOM 654 N N . CYS A 1 96 ? 18.322 14.874 11.422 1.00 21.36 93 CYS A N 1
ATOM 655 C CA . CYS A 1 96 ? 18.315 16.295 11.374 1.00 21.94 93 CYS A CA 1
ATOM 656 C C . CYS A 1 96 ? 19.475 16.772 10.498 1.00 21.76 93 CYS A C 1
ATOM 657 O O . CYS A 1 96 ? 20.640 16.446 10.754 1.00 22.48 93 CYS A O 1
ATOM 660 N N . LYS A 1 97 ? 19.181 17.578 9.501 1.00 22.45 94 LYS A N 1
ATOM 661 C CA . LYS A 1 97 ? 20.250 18.013 8.612 1.00 24.11 94 LYS A CA 1
ATOM 662 C C . LYS A 1 97 ? 21.073 19.160 9.220 1.00 25.49 94 LYS A C 1
ATOM 663 O O . LYS A 1 97 ? 22.215 19.342 8.804 1.00 27.57 94 LYS A O 1
ATOM 669 N N . GLN A 1 98 ? 20.578 19.882 10.206 1.00 21.88 95 GLN A N 1
ATOM 670 C CA . GLN A 1 98 ? 21.378 20.981 10.771 1.00 21.48 95 GLN A CA 1
ATOM 671 C C . GLN A 1 98 ? 22.224 20.467 11.937 1.00 22.32 95 GLN A C 1
ATOM 672 O O . GLN A 1 98 ? 21.760 19.669 12.760 1.00 20.89 95 GLN A O 1
ATOM 678 N N . ILE A 1 99 ? 23.444 20.979 12.001 1.00 24.41 96 ILE A N 1
ATOM 679 C CA . ILE A 1 99 ? 24.417 20.739 13.063 1.00 28.65 96 ILE A CA 1
ATOM 680 C C . ILE A 1 99 ? 23.891 21.257 14.407 1.00 25.05 96 ILE A C 1
ATOM 681 O O . ILE A 1 99 ? 23.400 22.376 14.478 1.00 29.35 96 ILE A O 1
ATOM 686 N N . PHE A 1 100 ? 23.932 20.460 15.476 1.00 22.92 97 PHE A N 1
ATOM 687 C CA . PHE A 1 100 ? 23.642 20.986 16.822 1.00 21.12 97 PHE A CA 1
ATOM 688 C C . PHE A 1 100 ? 24.919 21.632 17.378 1.00 23.25 97 PHE A C 1
ATOM 689 O O . PHE A 1 100 ? 25.972 20.969 17.508 1.00 23.19 97 PHE A O 1
ATOM 697 N N . PRO A 1 101 ? 24.856 22.909 17.723 1.00 23.99 98 PRO A N 1
ATOM 698 C CA . PRO A 1 101 ? 26.052 23.571 18.319 1.00 23.46 98 PRO A CA 1
ATOM 699 C C . PRO A 1 101 ? 26.301 23.093 19.763 1.00 24.82 98 PRO A C 1
ATOM 700 O O . PRO A 1 101 ? 25.406 22.524 20.418 1.00 21.71 98 PRO A O 1
ATOM 704 N N . ALA A 1 102 ? 27.529 23.277 20.247 1.00 26.61 99 ALA A N 1
ATOM 705 C CA . ALA A 1 102 ? 27.905 22.894 21.623 1.00 28.42 99 ALA A CA 1
ATOM 706 C C . ALA A 1 102 ? 26.952 23.517 22.644 1.00 26.02 99 ALA A C 1
ATOM 707 O O . ALA A 1 102 ? 26.564 22.896 23.631 1.00 25.65 99 ALA A O 1
ATOM 709 N N . LYS A 1 103 ? 26.560 24.757 22.415 1.00 25.48 100 LYS A N 1
ATOM 710 C CA . LYS A 1 103 ? 25.687 25.397 23.366 1.00 27.30 100 LYS A CA 1
ATOM 711 C C . LYS A 1 103 ? 24.423 24.558 23.580 1.00 27.27 100 LYS A C 1
ATOM 712 O O . LYS A 1 103 ? 23.858 24.508 24.675 1.00 26.33 100 LYS A O 1
ATOM 718 N N . LEU A 1 104 ? 23.934 23.931 22.513 1.00 24.86 101 LEU A N 1
ATOM 719 C CA . LEU A 1 104 ? 22.745 23.131 22.667 1.00 22.71 101 LEU A CA 1
ATOM 720 C C . LEU A 1 104 ? 23.119 21.801 23.334 1.00 21.29 101 LEU A C 1
ATOM 721 O O . LEU A 1 104 ? 22.485 21.406 24.306 1.00 21.89 101 LEU A O 1
ATOM 726 N N . THR A 1 105 ? 24.099 21.079 22.800 1.00 20.94 102 THR A N 1
ATOM 727 C CA . THR A 1 105 ? 24.323 19.724 23.300 1.00 21.56 102 THR A CA 1
ATOM 728 C C . THR A 1 105 ? 24.852 19.759 24.740 1.00 25.38 102 THR A C 1
ATOM 729 O O . THR A 1 105 ? 24.606 18.823 25.474 1.00 24.51 102 THR A O 1
ATOM 733 N N . ASP A 1 106 ? 25.577 20.814 25.109 1.00 25.57 103 ASP A N 1
ATOM 734 C CA . ASP A 1 106 ? 26.132 20.977 26.486 1.00 26.74 103 ASP A CA 1
ATOM 735 C C . ASP A 1 106 ? 25.036 21.189 27.521 1.00 28.80 103 ASP A C 1
ATOM 736 O O . ASP A 1 106 ? 25.283 20.975 28.720 1.00 27.98 103 ASP A O 1
ATOM 741 N N . ASN A 1 107 ? 23.850 21.640 27.114 1.00 25.58 104 ASN A N 1
ATOM 742 C CA . ASN A 1 107 ? 22.924 22.180 28.069 1.00 25.59 104 ASN A CA 1
ATOM 743 C C . ASN A 1 107 ? 21.614 21.401 28.113 1.00 26.70 104 ASN A C 1
ATOM 744 O O . ASN A 1 107 ? 20.804 21.663 29.008 1.00 26.31 104 ASN A O 1
ATOM 749 N N . VAL A 1 108 ? 21.411 20.439 27.213 1.00 23.61 105 VAL A N 1
ATOM 750 C CA . VAL A 1 108 ? 20.248 19.580 27.279 1.00 22.19 105 VAL A CA 1
ATOM 751 C C . VAL A 1 108 ? 20.618 18.235 26.636 1.00 20.88 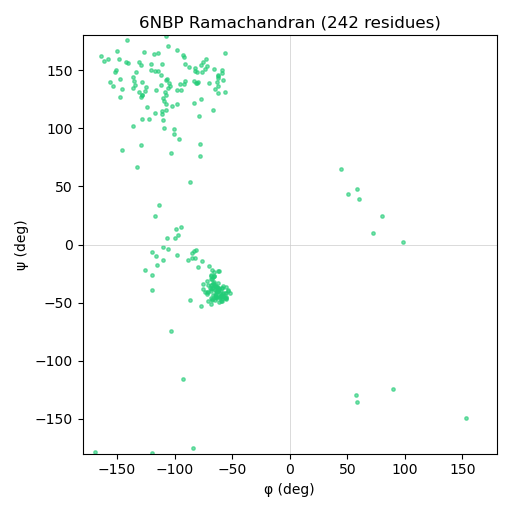105 VAL A C 1
ATOM 752 O O . VAL A 1 108 ? 21.421 18.204 25.753 1.00 20.51 105 VAL A O 1
ATOM 756 N N . CYS A 1 109 ? 20.035 17.150 27.111 1.00 21.07 106 CYS A N 1
ATOM 757 C CA . CYS A 1 109 ? 20.388 15.835 26.597 1.00 21.79 106 CYS A CA 1
ATOM 758 C C . CYS A 1 109 ? 19.923 15.741 25.134 1.00 21.84 106 CYS A C 1
ATOM 759 O O . CYS A 1 109 ? 18.760 15.818 24.869 1.00 20.07 106 CYS A O 1
ATOM 762 N N . CYS A 1 110 ? 20.871 15.597 24.234 1.00 21.47 107 CYS A N 1
ATOM 763 C CA . CYS A 1 110 ? 20.606 15.479 22.807 1.00 20.23 107 CYS A CA 1
ATOM 764 C C . CYS A 1 110 ? 21.055 14.096 22.335 1.00 19.78 107 CYS A C 1
ATOM 765 O O . CYS A 1 110 ? 22.163 13.675 22.636 1.00 20.44 107 CYS A O 1
ATOM 768 N N . ILE A 1 111 ? 20.201 13.437 21.569 1.00 19.58 108 ILE A N 1
ATOM 769 C CA . ILE A 1 111 ? 20.391 12.033 21.158 1.00 18.73 108 ILE A CA 1
ATOM 770 C C . ILE A 1 111 ? 20.244 11.964 19.639 1.00 18.83 108 ILE A C 1
ATOM 771 O O . ILE A 1 111 ? 19.240 12.460 19.096 1.00 17.54 108 ILE A O 1
ATOM 776 N N . ASN A 1 112 ? 21.225 11.358 18.964 1.00 17.57 109 ASN A N 1
ATOM 777 C CA . ASN A 1 112 ? 21.187 11.307 17.495 1.00 18.21 109 ASN A CA 1
ATOM 778 C C . ASN A 1 112 ? 20.791 9.900 17.038 1.00 19.17 109 ASN A C 1
ATOM 779 O O . ASN A 1 112 ? 21.222 8.866 17.639 1.00 17.39 109 ASN A O 1
ATOM 784 N N . PHE A 1 113 ? 19.939 9.861 16.017 1.00 17.35 110 PHE A N 1
ATOM 785 C CA . PHE A 1 113 ? 19.516 8.606 15.370 1.00 18.23 110 PHE A CA 1
ATOM 786 C C . PHE A 1 113 ? 20.149 8.549 13.984 1.00 18.25 110 PHE A C 1
ATOM 787 O O . PHE A 1 113 ? 19.771 9.286 13.069 1.00 18.33 110 PHE A O 1
ATOM 795 N N . HIS A 1 114 ? 21.241 7.781 13.881 1.00 20.62 111 HIS A N 1
ATOM 796 C CA . HIS A 1 114 ? 22.152 7.815 12.758 1.00 18.78 111 HIS A CA 1
ATOM 797 C C . HIS A 1 114 ? 22.015 6.558 11.890 1.00 19.40 111 HIS A C 1
ATOM 798 O O . HIS A 1 114 ? 22.143 5.454 12.393 1.00 18.34 111 HIS A O 1
ATOM 805 N N . PRO A 1 115 ? 21.832 6.733 10.577 1.00 18.62 112 PRO A N 1
ATOM 806 C CA . PRO A 1 115 ? 21.673 5.607 9.679 1.00 17.84 112 PRO A CA 1
ATOM 807 C C . PRO A 1 115 ? 23.038 5.101 9.198 1.00 17.86 112 PRO A C 1
ATOM 808 O O . PRO A 1 115 ? 23.266 4.920 8.000 1.00 18.62 112 PRO A O 1
ATOM 812 N N . GLY A 1 116 ? 23.895 4.809 10.175 1.00 17.87 113 GLY A N 1
ATOM 813 C CA . GLY A 1 116 ? 25.183 4.113 9.955 1.00 18.74 113 GLY A CA 1
ATOM 814 C C . GLY A 1 116 ? 25.547 3.298 11.181 1.00 17.90 113 GLY A C 1
ATOM 815 O O . GLY A 1 116 ? 24.887 3.450 12.220 1.00 17.00 113 GLY A O 1
ATOM 816 N N . LEU A 1 117 ? 26.533 2.396 11.044 1.00 19.53 114 LEU A N 1
ATOM 817 C CA . LEU A 1 117 ? 26.973 1.620 12.212 1.00 20.71 114 LEU A CA 1
ATOM 818 C C . LEU A 1 117 ? 28.267 2.231 12.757 1.00 18.55 114 LEU A C 1
ATOM 819 O O . LEU A 1 117 ? 29.353 1.981 12.243 1.00 17.75 114 LEU A O 1
ATOM 824 N N . ASN A 1 118 ? 28.144 3.026 13.796 1.00 19.75 115 ASN A N 1
ATOM 825 C CA . ASN A 1 118 ? 29.308 3.667 14.358 1.00 21.45 115 ASN A CA 1
ATOM 826 C C . ASN A 1 118 ? 30.252 2.564 14.874 1.00 19.53 115 ASN A C 1
ATOM 827 O O . ASN A 1 118 ? 29.762 1.553 15.393 1.00 20.45 115 ASN A O 1
ATOM 832 N N . PRO A 1 119 ? 31.564 2.748 14.739 1.00 20.46 116 PRO A N 1
ATOM 833 C CA . PRO A 1 119 ? 32.216 3.971 14.306 1.00 20.92 116 PRO A CA 1
ATOM 834 C C . PRO A 1 119 ? 32.550 4.096 12.819 1.00 19.05 116 PRO A C 1
ATOM 835 O O . PRO A 1 119 ? 33.323 4.977 12.467 1.00 18.97 116 PRO A O 1
ATOM 839 N N . TYR A 1 120 ? 31.966 3.234 11.961 1.00 18.18 117 TYR A N 1
ATOM 840 C CA . TYR A 1 120 ? 32.346 3.142 10.585 1.00 18.82 117 TYR A CA 1
ATOM 841 C C . TYR A 1 120 ? 31.439 3.996 9.703 1.00 19.45 117 TYR A C 1
ATOM 842 O O . TYR A 1 120 ? 30.219 4.000 9.866 1.00 17.69 117 TYR A O 1
ATOM 851 N N . ASN A 1 121 ? 32.090 4.675 8.759 1.00 18.31 118 ASN A N 1
ATOM 852 C CA . ASN A 1 121 ? 31.388 5.498 7.738 1.00 18.94 118 ASN A CA 1
ATOM 853 C C . ASN A 1 121 ? 30.410 6.425 8.447 1.00 19.57 118 ASN A C 1
ATOM 854 O O . ASN A 1 121 ? 29.244 6.540 8.109 1.00 20.23 118 ASN A O 1
ATOM 859 N N . ARG A 1 122 ? 30.895 7.005 9.522 1.00 19.94 119 ARG A N 1
ATOM 860 C CA . ARG A 1 122 ? 30.187 8.150 10.097 1.00 20.58 119 ARG A CA 1
ATOM 861 C C . ARG A 1 122 ? 30.033 9.230 9.015 1.00 19.64 119 ARG A C 1
ATOM 862 O O . ARG A 1 122 ? 30.757 9.273 8.014 1.00 19.16 119 ARG A O 1
ATOM 870 N N . GLY A 1 123 ? 29.145 10.185 9.298 1.00 21.30 120 GLY A N 1
ATOM 871 C CA . GLY A 1 123 ? 28.909 11.341 8.445 1.00 23.27 120 GLY A CA 1
ATOM 872 C C . GLY A 1 123 ? 27.823 11.052 7.402 1.00 23.93 120 GLY A C 1
ATOM 873 O O . GLY A 1 123 ? 26.767 10.548 7.762 1.00 27.48 120 GLY A O 1
ATOM 874 N N . TRP A 1 124 ? 28.149 11.242 6.131 1.00 20.62 121 TRP A N 1
ATOM 875 C CA . TRP A 1 124 ? 27.154 11.324 5.039 1.00 23.83 121 TRP A CA 1
ATOM 876 C C . TRP A 1 124 ? 27.006 9.990 4.308 1.00 22.53 121 TRP A C 1
ATOM 877 O O . TRP A 1 124 ? 28.016 9.399 3.952 1.00 20.63 121 TRP A O 1
ATOM 888 N N . TYR A 1 125 ? 25.749 9.595 4.112 1.00 19.57 122 TYR A N 1
ATOM 889 C CA . TYR A 1 125 ? 25.354 8.397 3.323 1.00 19.50 122 TYR A CA 1
ATOM 890 C C . TYR A 1 125 ? 26.224 7.172 3.647 1.00 16.50 122 TYR A C 1
ATOM 891 O O . TYR A 1 125 ? 26.841 6.565 2.745 1.00 16.47 122 TYR A O 1
ATOM 900 N N . PRO A 1 126 ? 26.129 6.700 4.873 1.00 17.28 123 PRO A N 1
ATOM 901 C CA . PRO A 1 126 ? 27.027 5.649 5.314 1.00 18.28 123 PRO A CA 1
ATOM 902 C C . PRO A 1 126 ? 27.007 4.405 4.406 1.00 19.16 123 PRO A C 1
ATOM 903 O O . PRO A 1 126 ? 28.076 3.825 4.127 1.00 20.11 123 PRO A O 1
ATOM 907 N N . GLN A 1 127 ? 25.817 3.987 3.965 1.00 18.76 124 GLN A N 1
ATOM 908 C CA . GLN A 1 127 ? 25.686 2.737 3.181 1.00 18.10 124 GLN A CA 1
ATOM 909 C C . GLN A 1 127 ? 26.391 2.887 1.838 1.00 17.32 124 GLN A C 1
ATOM 910 O O . GLN A 1 127 ? 26.905 1.886 1.290 1.00 19.50 124 GLN A O 1
ATOM 916 N N . ALA A 1 128 ? 26.414 4.093 1.259 1.00 16.71 125 ALA A N 1
ATOM 917 C CA . ALA A 1 128 ? 27.090 4.268 -0.005 1.00 16.55 125 ALA A CA 1
ATOM 918 C C . ALA A 1 128 ? 28.593 4.016 0.185 1.00 16.93 125 ALA A C 1
ATOM 919 O O . ALA A 1 128 ? 29.232 3.308 -0.618 1.00 18.08 125 ALA A O 1
ATOM 921 N N . PHE A 1 129 ? 29.147 4.620 1.220 1.00 17.32 126 PHE A N 1
ATOM 922 C CA . PHE A 1 129 ? 30.603 4.416 1.500 1.00 18.25 126 PHE A CA 1
ATOM 923 C C . PHE A 1 129 ? 30.875 2.955 1.911 1.00 17.96 126 PHE A C 1
ATOM 924 O O . PHE A 1 129 ? 31.928 2.409 1.581 1.00 18.66 126 PHE A O 1
ATOM 932 N N . SER A 1 130 ? 29.945 2.305 2.583 1.00 17.03 127 SER A N 1
ATOM 933 C CA . SER A 1 130 ? 30.097 0.864 2.922 1.00 18.38 127 SER A CA 1
ATOM 934 C C . SER A 1 130 ? 30.167 -0.032 1.669 1.00 17.91 127 SER A C 1
ATOM 935 O O . SER A 1 130 ? 30.951 -1.025 1.602 1.00 16.35 127 SER A O 1
ATOM 938 N N . ILE A 1 131 ? 29.399 0.314 0.640 1.00 16.31 128 ILE A N 1
ATOM 939 C CA . ILE A 1 131 ? 29.514 -0.363 -0.626 1.00 17.13 128 ILE A CA 1
ATOM 940 C C . ILE A 1 131 ? 30.909 -0.141 -1.230 1.00 18.81 128 ILE A C 1
ATOM 941 O O . ILE A 1 131 ? 31.467 -1.069 -1.781 1.00 19.34 128 ILE A O 1
ATOM 946 N N . ILE A 1 132 ? 31.463 1.061 -1.123 1.00 18.48 129 ILE A N 1
ATOM 947 C CA . ILE A 1 132 ? 32.808 1.333 -1.621 1.00 19.56 129 ILE A CA 1
ATOM 948 C C . ILE A 1 132 ? 33.863 0.590 -0.794 1.00 22.00 129 ILE A C 1
ATOM 949 O O . ILE A 1 132 ? 34.750 -0.077 -1.382 1.00 23.11 129 ILE A O 1
ATOM 954 N N . ASN A 1 133 ? 33.829 0.728 0.532 1.00 20.23 130 ASN A N 1
ATOM 955 C CA . ASN A 1 133 ? 35.007 0.319 1.340 1.00 22.01 130 ASN A CA 1
ATOM 956 C C . ASN A 1 133 ? 34.774 -1.003 2.099 1.00 21.82 130 ASN A C 1
ATOM 957 O O . ASN A 1 133 ? 35.658 -1.482 2.758 1.00 22.44 130 ASN A O 1
ATOM 962 N N . GLY A 1 134 ? 33.573 -1.583 2.024 1.00 20.12 131 GLY A N 1
ATOM 963 C CA . GLY A 1 134 ? 33.244 -2.869 2.656 1.00 20.35 131 GLY A CA 1
ATOM 964 C C . GLY A 1 134 ? 33.124 -2.839 4.178 1.00 21.03 131 GLY A C 1
ATOM 965 O O . GLY A 1 134 ? 32.995 -3.902 4.811 1.00 20.47 131 GLY A O 1
ATOM 966 N N . LEU A 1 135 ? 33.115 -1.642 4.783 1.00 19.90 132 LEU A N 1
ATOM 967 C CA . LEU A 1 135 ? 32.922 -1.482 6.218 1.00 21.54 132 LEU A CA 1
ATOM 968 C C . LEU A 1 135 ? 31.460 -1.727 6.610 1.00 19.26 132 LEU A C 1
ATOM 969 O O . LEU A 1 135 ? 30.552 -1.547 5.818 1.00 20.69 132 LEU A O 1
ATOM 974 N N . PRO A 1 136 ? 31.236 -2.184 7.827 1.00 20.41 133 PRO A N 1
ATOM 975 C CA . PRO A 1 136 ? 29.925 -2.539 8.356 1.00 20.59 133 PRO A CA 1
ATOM 976 C C . PRO A 1 136 ? 28.990 -1.332 8.314 1.00 20.59 133 PRO A C 1
ATOM 977 O O . PRO A 1 136 ? 29.434 -0.185 8.426 1.00 19.93 133 PRO A O 1
ATOM 981 N N . THR A 1 137 ? 27.712 -1.605 8.107 1.00 19.43 134 THR A N 1
ATOM 982 C CA . THR A 1 137 ? 26.737 -0.514 8.239 1.00 20.18 134 THR A CA 1
ATOM 983 C C . THR A 1 137 ? 25.478 -1.072 8.902 1.00 19.37 134 THR A C 1
ATOM 984 O O . THR A 1 137 ? 25.403 -2.248 9.301 1.00 20.43 134 THR A O 1
ATOM 988 N N . GLY A 1 138 ? 24.562 -0.156 9.138 1.00 17.20 135 GLY A N 1
ATOM 989 C CA . GLY A 1 138 ? 23.425 -0.387 9.984 1.00 18.74 135 GLY A CA 1
ATOM 990 C C . GLY A 1 138 ? 22.977 0.939 10.579 1.00 19.20 135 GLY A C 1
ATOM 991 O O . GLY A 1 138 ? 23.141 1.961 9.927 1.00 17.29 135 GLY A O 1
ATOM 992 N N . ALA A 1 139 ? 22.424 0.908 11.790 1.00 19.35 136 ALA A N 1
ATOM 993 C CA . ALA A 1 139 ? 21.922 2.109 12.457 1.00 20.98 136 ALA A CA 1
ATOM 994 C C . ALA A 1 139 ? 22.462 2.165 13.883 1.00 21.33 136 ALA A C 1
ATOM 995 O O . ALA A 1 139 ? 22.784 1.102 14.505 1.00 20.45 136 ALA A O 1
ATOM 997 N N . THR A 1 140 ? 22.492 3.380 14.412 1.00 20.82 137 THR A N 1
ATOM 998 C CA . THR A 1 140 ? 23.060 3.666 15.726 1.00 18.62 137 THR A CA 1
ATOM 999 C C . THR A 1 140 ? 22.261 4.781 16.403 1.00 20.48 137 THR A C 1
ATOM 1000 O O . THR A 1 140 ? 21.936 5.758 15.743 1.00 18.46 137 THR A O 1
ATOM 1004 N N . ILE A 1 141 ? 21.930 4.592 17.668 1.00 18.76 138 ILE A N 1
ATOM 1005 C CA . ILE A 1 141 ? 21.409 5.651 18.523 1.00 19.63 138 ILE A CA 1
ATOM 1006 C C . ILE A 1 141 ? 22.520 6.020 19.505 1.00 20.13 138 ILE A C 1
ATOM 1007 O O . ILE A 1 141 ? 23.018 5.138 20.246 1.00 20.33 138 ILE A O 1
ATOM 1012 N N . HIS A 1 142 ? 22.944 7.290 19.488 1.00 20.50 139 HIS A N 1
ATOM 1013 C CA . HIS A 1 142 ? 24.092 7.705 20.328 1.00 20.46 139 HIS A CA 1
ATOM 1014 C C . HIS A 1 142 ? 23.871 9.106 20.911 1.00 21.54 139 HIS A C 1
ATOM 1015 O O . HIS A 1 142 ? 23.081 9.894 20.401 1.00 17.79 139 HIS A O 1
ATOM 1022 N N . LEU A 1 143 ? 24.567 9.380 22.020 1.00 20.42 140 LEU A N 1
ATOM 1023 C CA . LEU A 1 143 ? 24.536 10.710 22.645 1.00 22.00 140 LEU A CA 1
ATOM 1024 C C . LEU A 1 143 ? 25.315 11.687 21.766 1.00 21.50 140 LEU A C 1
ATOM 1025 O O . LEU A 1 143 ? 26.301 11.310 21.065 1.00 22.14 140 LEU A O 1
ATOM 1030 N N . MET A 1 144 ? 24.939 12.959 21.862 1.00 21.02 141 MET A N 1
ATOM 1031 C CA . MET A 1 144 ? 25.625 13.997 21.106 1.00 25.28 141 MET A CA 1
ATOM 1032 C C . MET A 1 144 ? 26.437 14.872 22.061 1.00 28.01 141 MET A C 1
ATOM 1033 O O . MET A 1 144 ? 25.922 15.443 23.057 1.00 29.64 141 MET A O 1
ATOM 1038 N N . ASP A 1 145 ? 27.717 14.934 21.767 1.00 35.14 142 ASP A N 1
ATOM 1039 C CA . ASP A 1 145 ? 28.666 15.551 22.687 1.00 44.47 142 ASP A CA 1
ATOM 1040 C C . ASP A 1 145 ? 29.612 16.445 21.876 1.00 46.11 142 ASP A C 1
ATOM 1041 O O . ASP A 1 145 ? 30.083 16.070 20.798 1.00 46.31 142 ASP A O 1
ATOM 1046 N N . ALA A 1 146 ? 29.835 17.649 22.394 1.00 52.80 143 ALA A N 1
ATOM 1047 C CA . ALA A 1 146 ? 30.731 18.616 21.760 1.00 54.80 143 ALA A CA 1
ATOM 1048 C C . ALA A 1 146 ? 32.183 18.228 22.070 1.00 55.34 143 ALA A C 1
ATOM 1049 O O . ALA A 1 146 ? 32.960 17.948 21.162 1.00 55.33 143 ALA A O 1
ATOM 1051 N N . ASP A 1 149 ? 33.267 14.017 18.881 1.00 67.95 146 ASP A N 1
ATOM 1052 C CA . ASP A 1 149 ? 33.286 13.321 17.590 1.00 72.06 146 ASP A CA 1
ATOM 1053 C C . ASP A 1 149 ? 32.456 12.029 17.671 1.00 71.31 146 ASP A C 1
ATOM 1054 O O . ASP A 1 149 ? 31.745 11.687 16.730 1.00 76.49 146 ASP A O 1
ATOM 1059 N N . HIS A 1 150 ? 32.550 11.323 18.797 1.00 67.53 147 HIS A N 1
ATOM 1060 C CA . HIS A 1 150 ? 32.021 9.959 18.934 1.00 60.56 147 HIS A CA 1
ATOM 1061 C C . HIS A 1 150 ? 31.143 9.826 20.181 1.00 48.13 147 HIS A C 1
ATOM 1062 O O . HIS A 1 150 ? 31.631 9.390 21.220 1.00 54.15 147 HIS A O 1
ATOM 1069 N N . GLY A 1 151 ? 29.870 10.146 20.106 1.00 39.14 148 GLY A N 1
ATOM 1070 C CA . GLY A 1 151 ? 29.059 10.026 21.304 1.00 35.47 148 GLY A CA 1
ATOM 1071 C C . GLY A 1 151 ? 28.923 8.578 21.752 1.00 32.16 148 GLY A C 1
ATOM 1072 O O . GLY A 1 151 ? 28.966 7.637 20.954 1.00 27.98 148 GLY A O 1
ATOM 1073 N N . ASP A 1 152 ? 28.746 8.387 23.047 1.00 25.42 149 ASP A N 1
ATOM 1074 C CA . ASP A 1 152 ? 28.521 7.050 23.572 1.00 26.03 149 ASP A CA 1
ATOM 1075 C C . ASP A 1 152 ? 27.224 6.465 22.985 1.00 22.26 149 ASP A C 1
ATOM 1076 O O . ASP A 1 152 ? 26.202 7.166 22.785 1.00 19.83 149 ASP A O 1
ATOM 1081 N N . ILE A 1 153 ? 27.248 5.161 22.786 1.00 20.25 150 ILE A N 1
ATOM 1082 C CA . ILE A 1 153 ? 26.176 4.475 22.067 1.00 22.04 150 ILE A CA 1
ATOM 1083 C C . ILE A 1 153 ? 25.127 3.918 23.043 1.00 23.50 150 ILE A C 1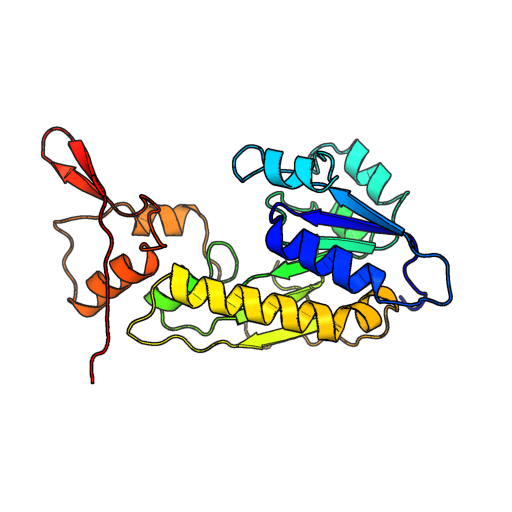
ATOM 1084 O O . ILE A 1 153 ? 25.454 3.181 24.002 1.00 22.31 150 ILE A O 1
ATOM 1089 N N . ILE A 1 154 ? 23.860 4.171 22.711 1.00 20.24 151 ILE A N 1
ATOM 1090 C CA . ILE A 1 154 ? 22.720 3.633 23.423 1.00 22.43 151 ILE A CA 1
ATOM 1091 C C . ILE A 1 154 ? 22.361 2.255 22.849 1.00 24.21 151 ILE A C 1
ATOM 1092 O O . ILE A 1 154 ? 22.196 1.310 23.615 1.00 21.70 151 ILE A O 1
ATOM 1097 N N . ASP A 1 155 ? 22.266 2.124 21.532 1.00 20.36 152 ASP A N 1
ATOM 1098 C CA . ASP A 1 155 ? 22.034 0.837 20.896 1.00 21.48 152 ASP A CA 1
ATOM 1099 C C . ASP A 1 155 ? 22.450 1.015 19.434 1.00 21.57 152 ASP A C 1
ATOM 1100 O O . ASP A 1 155 ? 22.523 2.145 18.923 1.00 19.49 152 ASP A O 1
ATOM 1105 N N . GLN A 1 156 ? 22.755 -0.089 18.792 1.00 19.52 153 GLN A N 1
ATOM 1106 C CA . GLN A 1 156 ? 23.049 -0.108 17.350 1.00 22.06 153 GLN A CA 1
ATOM 1107 C C . GLN A 1 156 ? 22.816 -1.532 16.810 1.00 21.93 153 GLN A C 1
ATOM 1108 O O . GLN A 1 156 ? 22.790 -2.500 17.595 1.00 22.37 153 GLN A O 1
ATOM 1114 N N . GLN A 1 157 ? 22.628 -1.681 15.506 1.00 19.13 154 GLN A N 1
ATOM 1115 C CA . GLN A 1 157 ? 22.482 -3.004 14.931 1.00 20.35 154 GLN A CA 1
ATOM 1116 C C . GLN A 1 157 ? 22.941 -2.963 13.469 1.00 22.84 154 GLN A C 1
ATOM 1117 O O . GLN A 1 157 ? 22.614 -2.041 12.718 1.00 21.20 154 GLN A O 1
ATOM 1123 N N . GLU A 1 158 ? 23.700 -3.994 13.099 1.00 22.31 155 GLU A N 1
ATOM 1124 C CA . GLU A 1 158 ? 24.301 -4.131 11.782 1.00 22.88 155 GLU A CA 1
ATOM 1125 C C . GLU A 1 158 ? 23.266 -4.701 10.810 1.00 23.44 155 GLU A C 1
ATOM 1126 O O . GLU A 1 158 ? 22.357 -5.439 11.237 1.00 21.87 155 GLU A O 1
ATOM 1132 N N . VAL A 1 159 ? 23.398 -4.316 9.547 1.00 23.20 156 VAL A N 1
ATOM 1133 C CA . VAL A 1 159 ? 22.655 -4.948 8.460 1.00 23.11 156 VAL A CA 1
ATOM 1134 C C . VAL A 1 159 ? 23.667 -5.525 7.469 1.00 22.71 156 VAL A C 1
ATOM 1135 O O . VAL A 1 159 ? 24.819 -5.078 7.326 1.00 24.06 156 VAL A O 1
ATOM 1139 N N . GLU A 1 160 ? 23.175 -6.520 6.753 1.00 23.63 157 GLU A N 1
ATOM 1140 C CA . GLU A 1 160 ? 23.965 -7.232 5.765 1.00 26.72 157 GLU A CA 1
ATOM 1141 C C . GLU A 1 160 ? 24.018 -6.417 4.464 1.00 23.53 157 GLU A C 1
ATOM 1142 O O . GLU A 1 160 ? 23.002 -5.825 4.052 1.00 25.42 157 GLU A O 1
ATOM 1148 N N . VAL A 1 161 ? 25.190 -6.391 3.850 1.00 22.77 158 VAL A N 1
ATOM 1149 C CA . VAL A 1 161 ? 25.399 -5.821 2.506 1.00 25.85 158 VAL A CA 1
ATOM 1150 C C . VAL A 1 161 ? 25.709 -6.950 1.510 1.00 28.09 158 VAL A C 1
ATOM 1151 O O . VAL A 1 161 ? 26.736 -7.596 1.647 1.00 28.36 158 VAL A O 1
ATOM 1155 N N . LYS A 1 162 ? 24.830 -7.174 0.531 1.00 26.11 159 LYS A N 1
ATOM 1156 C CA . LYS A 1 162 ? 25.074 -8.204 -0.511 1.00 28.26 159 LYS A CA 1
ATOM 1157 C C . LYS A 1 162 ? 25.781 -7.584 -1.726 1.00 28.69 159 LYS A C 1
ATOM 1158 O O . LYS A 1 162 ? 25.754 -6.364 -1.942 1.00 25.35 159 LYS A O 1
ATOM 1164 N N . MET A 1 163 ? 26.397 -8.425 -2.551 1.00 26.48 160 MET A N 1
ATOM 1165 C CA . MET A 1 163 ? 27.164 -7.934 -3.696 1.00 27.20 160 MET A CA 1
ATOM 1166 C C . MET A 1 163 ? 26.210 -7.367 -4.754 1.00 24.11 160 MET A C 1
ATOM 1167 O O . MET A 1 163 ? 26.632 -6.606 -5.613 1.00 21.52 160 MET A O 1
ATOM 1172 N N . SER A 1 164 ? 24.947 -7.730 -4.690 1.00 23.33 161 SER A N 1
ATOM 1173 C CA . SER A 1 164 ? 23.926 -7.214 -5.564 1.00 24.06 161 SER A CA 1
ATOM 1174 C C . SER A 1 164 ? 23.350 -5.890 -5.045 1.00 23.05 161 SER A C 1
ATOM 1175 O O . SER A 1 164 ? 22.656 -5.232 -5.785 1.00 21.28 161 SER A O 1
ATOM 1178 N N . ASP A 1 165 ? 23.630 -5.487 -3.819 1.00 21.82 162 ASP A N 1
ATOM 1179 C CA . ASP A 1 165 ? 22.906 -4.350 -3.280 1.00 20.11 162 ASP A CA 1
ATOM 1180 C C . ASP A 1 165 ? 23.441 -3.041 -3.869 1.00 18.57 162 ASP A C 1
ATOM 1181 O O . ASP A 1 165 ? 24.655 -2.842 -4.095 1.00 21.15 162 ASP A O 1
ATOM 1186 N N . THR A 1 166 ? 22.518 -2.105 -3.993 1.00 18.15 163 THR A N 1
ATOM 1187 C CA . THR A 1 166 ? 22.898 -0.726 -4.257 1.00 18.86 163 THR A CA 1
ATOM 1188 C C . THR A 1 166 ? 22.683 0.133 -3.001 1.00 18.29 163 THR A C 1
ATOM 1189 O O . THR A 1 166 ? 22.191 -0.316 -1.981 1.00 17.94 163 THR A O 1
ATOM 1193 N N . SER A 1 167 ? 23.009 1.400 -3.122 1.00 16.43 164 SER A N 1
ATOM 1194 C CA . SER A 1 167 ? 22.737 2.323 -2.043 1.00 18.05 164 SER A CA 1
ATOM 1195 C C . SER A 1 167 ? 21.268 2.241 -1.602 1.00 17.03 164 SER A C 1
ATOM 1196 O O . SER A 1 167 ? 21.030 2.198 -0.398 1.00 18.16 164 SER A O 1
ATOM 1199 N N . LEU A 1 168 ? 20.306 2.133 -2.514 1.00 17.91 165 LEU A N 1
ATOM 1200 C CA . LEU A 1 168 ? 18.889 2.116 -2.111 1.00 19.21 165 LEU A CA 1
ATOM 1201 C C . LEU A 1 168 ? 18.585 0.825 -1.362 1.00 18.28 165 LEU A C 1
ATOM 1202 O O . LEU A 1 168 ? 17.893 0.848 -0.349 1.00 17.58 165 LEU A O 1
ATOM 1207 N N . THR A 1 169 ? 19.033 -0.293 -1.899 1.00 18.82 166 THR A N 1
ATOM 1208 C CA . THR A 1 169 ? 18.696 -1.563 -1.255 1.00 18.76 166 THR A CA 1
ATOM 1209 C C . THR A 1 169 ? 19.220 -1.604 0.191 1.00 18.81 166 THR A C 1
ATOM 1210 O O . THR A 1 169 ? 18.527 -2.043 1.099 1.00 17.37 166 THR A O 1
ATOM 1214 N N . VAL A 1 170 ? 20.453 -1.174 0.404 1.00 16.88 167 VAL A N 1
ATOM 1215 C CA . VAL A 1 170 ? 21.004 -1.170 1.765 1.00 17.14 167 VAL A CA 1
ATOM 1216 C C . VAL A 1 170 ? 20.286 -0.138 2.634 1.00 18.04 167 VAL A C 1
ATOM 1217 O O . VAL A 1 170 ? 19.975 -0.411 3.763 1.00 18.54 167 VAL A O 1
ATOM 1221 N N . TYR A 1 171 ? 19.968 1.002 2.048 1.00 17.04 168 TYR A N 1
ATOM 1222 C CA . TYR A 1 171 ? 19.311 2.052 2.790 1.00 16.57 168 TYR A CA 1
ATOM 1223 C C . TYR A 1 171 ? 17.970 1.585 3.336 1.00 17.49 168 TYR A C 1
ATOM 1224 O O . TYR A 1 171 ? 17.615 1.866 4.484 1.00 16.69 168 TYR A O 1
ATOM 1233 N N . ARG A 1 172 ? 17.210 0.848 2.549 1.0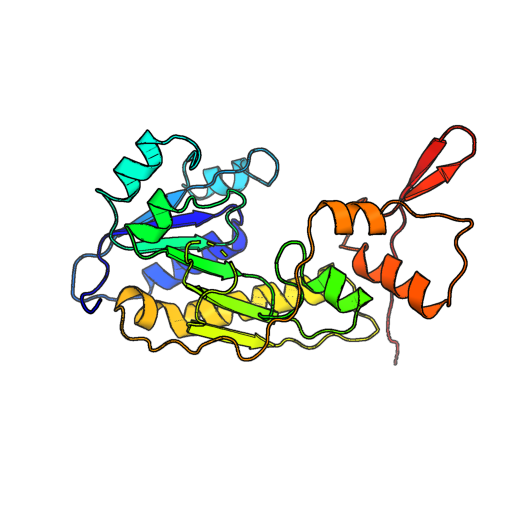0 16.44 169 ARG A N 1
ATOM 1234 C CA . ARG A 1 172 ? 15.926 0.370 3.045 1.00 17.86 169 ARG A CA 1
ATOM 1235 C C . ARG A 1 172 ? 16.146 -0.577 4.224 1.00 17.69 169 ARG A C 1
ATOM 1236 O O . ARG A 1 172 ? 15.367 -0.564 5.139 1.00 18.52 169 ARG A O 1
ATOM 1244 N N . LYS A 1 173 ? 17.195 -1.373 4.208 1.00 18.19 170 LYS A N 1
ATOM 1245 C CA . LYS A 1 173 ? 17.480 -2.247 5.338 1.00 18.65 170 LYS A CA 1
ATOM 1246 C C . LYS A 1 173 ? 17.800 -1.414 6.589 1.00 20.80 170 LYS A C 1
ATOM 1247 O O . LYS A 1 173 ? 17.390 -1.781 7.698 1.00 20.35 170 LYS A O 1
ATOM 1253 N N . VAL A 1 174 ? 18.587 -0.358 6.401 1.00 18.28 171 VAL A N 1
ATOM 1254 C CA . VAL A 1 174 ? 18.987 0.503 7.459 1.00 18.82 171 VAL A CA 1
ATOM 1255 C C . VAL A 1 174 ? 17.752 1.159 8.076 1.00 18.80 171 VAL A C 1
ATOM 1256 O O . VAL A 1 174 ? 17.608 1.146 9.311 1.00 19.22 171 VAL A O 1
ATOM 1260 N N . ILE A 1 175 ? 16.887 1.730 7.248 1.00 18.13 172 ILE A N 1
ATOM 1261 C CA . ILE A 1 175 ? 15.672 2.352 7.752 1.00 18.96 172 ILE A CA 1
ATOM 1262 C C . ILE A 1 175 ? 14.865 1.344 8.589 1.00 19.55 172 ILE A C 1
ATOM 1263 O O . ILE A 1 175 ? 14.371 1.659 9.646 1.00 18.79 172 ILE A O 1
ATOM 1268 N N . ALA A 1 176 ? 14.708 0.133 8.086 1.00 22.36 173 ALA A N 1
ATOM 1269 C CA . ALA A 1 176 ? 13.983 -0.910 8.805 1.00 21.88 173 ALA A CA 1
ATOM 1270 C C . ALA A 1 176 ? 14.634 -1.151 10.171 1.00 21.13 173 ALA A C 1
ATOM 1271 O O . ALA A 1 176 ? 13.939 -1.274 11.173 1.00 20.40 173 ALA A O 1
ATOM 1273 N N . ILE A 1 177 ? 15.948 -1.224 10.209 1.00 21.52 174 ILE A N 1
ATOM 1274 C CA . ILE A 1 177 ? 16.610 -1.508 11.484 1.00 23.92 174 ILE A CA 1
ATOM 1275 C C . ILE A 1 177 ? 16.506 -0.290 12.423 1.00 22.55 174 ILE A C 1
ATOM 1276 O O . ILE A 1 177 ? 16.327 -0.434 13.635 1.00 20.18 174 ILE A O 1
ATOM 1281 N N . GLU A 1 178 ? 16.546 0.915 11.875 1.00 19.42 175 GLU A N 1
ATOM 1282 C CA . GLU A 1 178 ? 16.368 2.106 12.702 1.00 20.10 175 GLU A CA 1
ATOM 1283 C C . GLU A 1 178 ? 15.021 2.095 13.419 1.00 19.92 175 GLU A C 1
ATOM 1284 O O . GLU A 1 178 ? 14.924 2.483 14.596 1.00 20.57 175 GLU A O 1
ATOM 1290 N N . LYS A 1 179 ? 14.006 1.716 12.675 1.00 18.24 176 LYS A N 1
ATOM 1291 C CA . LYS A 1 179 ? 12.681 1.642 13.233 1.00 19.84 176 LYS A CA 1
ATOM 1292 C C . LYS A 1 179 ? 12.674 0.636 14.390 1.00 20.69 176 LYS A C 1
ATOM 1293 O O . LYS A 1 179 ? 12.125 0.894 15.473 1.00 22.24 176 LYS A O 1
ATOM 1299 N N . HIS A 1 180 ? 13.276 -0.512 14.149 1.00 21.84 177 HIS A N 1
ATOM 1300 C CA . HIS A 1 180 ? 13.382 -1.534 15.199 1.00 23.38 177 HIS A CA 1
ATOM 1301 C C . HIS A 1 180 ? 14.066 -0.970 16.461 1.00 23.36 177 HIS A C 1
ATOM 1302 O O . HIS A 1 180 ? 13.611 -1.173 17.588 1.00 21.02 177 HIS A O 1
ATOM 1309 N N . LEU A 1 181 ? 15.165 -0.260 16.274 1.00 21.45 178 LEU A N 1
ATOM 1310 C CA . LEU A 1 181 ? 15.887 0.290 17.387 1.00 21.33 178 LEU A CA 1
ATOM 1311 C C . LEU A 1 181 ? 15.022 1.323 18.104 1.00 21.75 178 LEU A C 1
ATOM 1312 O O . LEU A 1 181 ? 15.061 1.414 19.333 1.00 21.51 178 LEU A O 1
ATOM 1317 N N . ILE A 1 182 ? 14.296 2.129 17.336 1.00 20.81 179 ILE A N 1
ATOM 1318 C CA . ILE A 1 182 ? 13.382 3.086 17.933 1.00 21.26 179 ILE A CA 1
ATOM 1319 C C . ILE A 1 182 ? 12.360 2.347 18.793 1.00 21.88 179 ILE A C 1
ATOM 1320 O O . ILE A 1 182 ? 12.190 2.713 19.948 1.00 21.18 179 ILE A O 1
ATOM 1325 N N . SER A 1 183 ? 11.727 1.287 18.275 1.00 23.20 180 SER A N 1
ATOM 1326 C CA . SER A 1 183 ? 10.754 0.545 19.099 1.00 22.65 180 SER A CA 1
ATOM 1327 C C . SER A 1 183 ? 11.418 -0.098 20.339 1.00 24.53 180 SER A C 1
ATOM 1328 O O . SER A 1 183 ? 10.843 -0.076 21.440 1.00 24.01 180 SER A O 1
ATOM 1331 N N . ARG A 1 184 ? 12.603 -0.649 20.185 1.00 24.47 181 ARG A N 1
ATOM 1332 C CA . ARG A 1 184 ? 13.304 -1.329 21.263 1.00 27.60 181 ARG A CA 1
ATOM 1333 C C . ARG A 1 184 ? 13.741 -0.349 22.353 1.00 25.82 181 ARG A C 1
ATOM 1334 O O . ARG A 1 184 ? 13.806 -0.744 23.533 1.00 22.55 181 ARG A O 1
ATOM 1342 N N . ASN A 1 185 ? 14.023 0.920 22.007 1.00 23.73 182 ASN A N 1
ATOM 1343 C CA . ASN A 1 185 ? 14.768 1.777 22.919 1.00 24.90 182 ASN A CA 1
ATOM 1344 C C . ASN A 1 185 ? 13.943 2.974 23.405 1.00 23.75 182 ASN A C 1
ATOM 1345 O O . ASN A 1 185 ? 14.389 3.655 24.324 1.00 23.73 182 ASN A O 1
ATOM 1350 N N . ILE A 1 186 ? 12.762 3.233 22.841 1.00 22.14 183 ILE A N 1
ATOM 1351 C CA . ILE A 1 186 ? 12.123 4.521 23.095 1.00 23.62 183 ILE A CA 1
ATOM 1352 C C . ILE A 1 186 ? 11.716 4.645 24.571 1.00 25.11 183 ILE A C 1
ATOM 1353 O O . ILE A 1 186 ? 11.814 5.721 25.189 1.00 22.76 183 ILE A O 1
ATOM 1358 N N . PHE A 1 187 ? 11.258 3.545 25.166 1.00 26.00 184 PHE A N 1
ATOM 1359 C CA . PHE A 1 187 ? 10.822 3.621 26.573 1.00 27.03 184 PHE A CA 1
ATOM 1360 C C . PHE A 1 187 ? 12.035 3.886 27.466 1.00 25.83 184 PHE A C 1
ATOM 1361 O O . PHE A 1 187 ? 12.032 4.767 28.304 1.00 29.84 184 PHE A O 1
ATOM 1369 N N . THR A 1 188 ? 13.096 3.142 27.277 1.00 24.50 185 THR A N 1
ATOM 1370 C CA . THR A 1 188 ? 14.251 3.336 28.086 1.00 27.80 185 THR A CA 1
ATOM 1371 C C . THR A 1 188 ? 14.840 4.743 27.898 1.00 28.20 185 THR A C 1
ATOM 1372 O O . THR A 1 188 ? 15.441 5.293 28.816 1.00 27.77 185 THR A O 1
ATOM 1376 N N . ILE A 1 189 ? 14.733 5.301 26.694 1.00 23.01 186 ILE A N 1
ATOM 1377 C CA . ILE A 1 189 ? 15.361 6.601 26.438 1.00 21.74 186 ILE A CA 1
ATOM 1378 C C . ILE A 1 189 ? 14.581 7.683 27.180 1.00 19.76 186 ILE A C 1
ATOM 1379 O O . ILE A 1 189 ? 15.176 8.534 27.864 1.00 22.51 186 ILE A O 1
ATOM 1384 N N . ILE A 1 190 ? 13.278 7.661 27.034 1.00 20.87 187 ILE A N 1
ATOM 1385 C CA . ILE A 1 190 ? 12.421 8.685 27.639 1.00 24.54 187 ILE A CA 1
ATOM 1386 C C . ILE A 1 190 ? 12.514 8.565 29.175 1.00 27.46 187 ILE A C 1
ATOM 1387 O O . ILE A 1 190 ? 12.532 9.571 29.900 1.00 27.10 187 ILE A O 1
ATOM 1392 N N . THR A 1 191 ? 12.630 7.338 29.690 1.00 28.10 188 THR A N 1
ATOM 1393 C CA . THR A 1 191 ? 12.771 7.163 31.142 1.00 29.06 188 THR A CA 1
ATOM 1394 C C . THR A 1 191 ? 14.212 7.379 31.618 1.00 31.15 188 THR A C 1
ATOM 1395 O O . THR A 1 191 ? 14.471 7.365 32.844 1.00 33.84 188 THR A O 1
ATOM 1399 N N . ARG A 1 192 ? 15.143 7.594 30.715 1.00 27.70 189 ARG A N 1
ATOM 1400 C CA . ARG A 1 192 ? 16.546 7.887 31.060 1.00 31.29 189 ARG A CA 1
ATOM 1401 C C . ARG A 1 192 ? 17.126 6.711 31.864 1.00 33.72 189 ARG A C 1
ATOM 1402 O O . ARG A 1 192 ? 17.936 6.913 32.752 1.00 35.92 189 ARG A O 1
ATOM 1410 N N . SER A 1 193 ? 16.770 5.492 31.486 1.00 33.34 190 SER A N 1
ATOM 1411 C CA . SER A 1 193 ? 17.131 4.295 32.221 1.00 34.94 190 SER A CA 1
ATOM 1412 C C . SER A 1 193 ? 18.089 3.410 31.406 1.00 35.57 190 SER A C 1
ATOM 1413 O O . SER A 1 193 ? 18.020 2.186 31.473 1.00 43.42 190 SER A O 1
ATOM 1416 N N . TYR A 1 194 ? 18.971 4.018 30.615 1.00 34.73 191 TYR A N 1
ATOM 1417 C CA . TYR A 1 194 ? 19.886 3.259 29.782 1.00 28.67 191 TYR A CA 1
ATOM 1418 C C . TYR A 1 194 ? 21.297 3.445 30.335 1.00 32.72 191 TYR A C 1
ATOM 1419 O O . TYR A 1 194 ? 21.574 4.431 30.998 1.00 29.83 191 TYR A O 1
ATOM 1428 N N . THR A 1 195 ? 22.149 2.480 30.054 1.00 29.93 192 THR A N 1
ATOM 1429 C CA . THR A 1 195 ? 23.609 2.629 30.156 1.00 34.09 192 THR A CA 1
ATOM 1430 C C . THR A 1 195 ? 24.163 2.692 28.730 1.00 31.66 192 THR A C 1
ATOM 1431 O O . THR A 1 195 ? 23.665 1.966 27.875 1.00 31.00 192 THR A O 1
ATOM 1435 N N . THR A 1 196 ? 25.159 3.530 28.491 1.00 28.27 193 THR A N 1
ATOM 1436 C CA . THR A 1 196 ? 25.752 3.608 27.165 1.00 29.35 193 THR A CA 1
ATOM 1437 C C . THR A 1 196 ? 27.029 2.754 27.120 1.00 32.04 193 THR A C 1
ATOM 1438 O O . THR A 1 196 ? 27.495 2.278 28.141 1.00 28.28 193 THR A O 1
ATOM 1442 N N . LYS A 1 197 ? 27.556 2.508 25.940 1.00 30.94 194 LYS A N 1
ATOM 1443 C CA . LYS A 1 197 ? 28.897 1.932 25.814 1.00 32.80 194 LYS A CA 1
ATOM 1444 C C . LYS A 1 197 ? 29.743 2.920 25.016 1.00 32.90 194 LYS A C 1
ATOM 1445 O O . LYS A 1 197 ? 29.244 3.678 24.188 1.00 31.23 194 LYS A O 1
ATOM 1451 N N . LYS A 1 198 ? 31.029 2.931 25.278 1.00 36.82 195 LYS A N 1
ATOM 1452 C CA . LYS A 1 198 ? 31.923 3.774 24.524 1.00 42.21 195 LYS A CA 1
ATOM 1453 C C . LYS A 1 198 ? 32.228 3.066 23.204 1.00 42.37 195 LYS A C 1
ATOM 1454 O O . LYS A 1 198 ? 32.220 1.838 23.130 1.00 35.26 195 LYS A O 1
ATOM 1460 N N . PRO A 1 199 ? 32.450 3.849 22.148 1.00 47.46 196 PRO A N 1
ATOM 1461 C CA . PRO A 1 199 ? 32.866 3.261 20.902 1.00 46.41 196 PRO A CA 1
ATOM 1462 C C . PRO A 1 199 ? 34.229 2.578 21.116 1.00 40.35 196 PRO A C 1
ATOM 1463 O O . PRO A 1 199 ? 35.014 3.044 21.931 1.00 42.92 196 PRO A O 1
ATOM 1467 N N . GLN A 1 200 ? 34.435 1.467 20.435 1.00 41.23 197 GLN A N 1
ATOM 1468 C CA . GLN A 1 200 ? 35.581 0.594 20.635 1.00 44.60 197 GLN A CA 1
ATOM 1469 C C . GLN A 1 200 ? 36.679 0.861 19.603 1.00 41.54 197 GLN A C 1
ATOM 1470 O O . GLN A 1 200 ? 37.804 0.336 19.721 1.00 44.23 197 GLN A O 1
ATOM 1476 N N . ALA A 1 201 ? 36.376 1.665 18.600 1.00 30.87 198 ALA A N 1
ATOM 1477 C CA . ALA A 1 201 ? 37.358 1.982 17.575 1.00 26.34 198 ALA A CA 1
ATOM 1478 C C . ALA A 1 201 ? 37.078 3.393 17.082 1.00 26.06 198 ALA A C 1
ATOM 1479 O O . ALA A 1 201 ? 35.993 3.904 17.266 1.00 25.26 198 ALA A O 1
ATOM 1481 N N . GLU A 1 202 ? 38.073 4.003 16.475 1.00 24.41 199 GLU A N 1
ATOM 1482 C CA . GLU A 1 202 ? 37.929 5.322 15.940 1.00 25.77 199 GLU A CA 1
ATOM 1483 C C . GLU A 1 202 ? 37.075 5.278 14.660 1.00 24.58 199 GLU A C 1
ATOM 1484 O O . GLU A 1 202 ? 36.245 6.179 14.420 1.00 21.71 199 GLU A O 1
ATOM 1490 N N . GLY A 1 203 ? 37.294 4.265 13.812 1.00 22.35 200 GLY A N 1
ATOM 1491 C CA . GLY A 1 203 ? 36.636 4.233 12.516 1.00 23.81 200 GLY A CA 1
ATOM 1492 C C . GLY A 1 203 ? 36.943 5.457 11.654 1.00 23.84 200 GLY A C 1
ATOM 1493 O O . GLY A 1 203 ? 38.088 5.890 11.524 1.00 22.10 200 GLY A O 1
ATOM 1494 N N . ASN A 1 204 ? 35.917 6.019 11.021 1.00 22.13 201 ASN A N 1
ATOM 1495 C CA . ASN A 1 204 ? 36.145 6.895 9.919 1.00 21.61 201 ASN A CA 1
ATOM 1496 C C . ASN A 1 204 ? 34.888 7.713 9.610 1.00 23.11 201 ASN A C 1
ATOM 1497 O O . ASN A 1 204 ? 33.774 7.356 10.038 1.00 21.28 201 ASN A O 1
ATOM 1502 N N . TYR A 1 205 ? 35.118 8.787 8.863 1.00 22.81 202 TYR A N 1
ATOM 1503 C CA . TYR A 1 205 ? 34.091 9.780 8.554 1.00 24.53 202 TYR A CA 1
ATOM 1504 C C . TYR A 1 205 ? 34.124 10.165 7.075 1.00 22.42 202 TYR A C 1
ATOM 1505 O O . TYR A 1 205 ? 35.182 10.352 6.479 1.00 21.28 202 TYR A O 1
ATOM 1514 N N . ASN A 1 206 ? 32.931 10.333 6.484 1.00 22.24 203 ASN A N 1
ATOM 1515 C CA . ASN A 1 206 ? 32.841 10.777 5.094 1.00 20.78 203 ASN A CA 1
ATOM 1516 C C . ASN A 1 206 ? 31.893 11.968 4.998 1.00 22.10 203 ASN A C 1
ATOM 1517 O O . ASN A 1 206 ? 30.849 11.995 5.632 1.00 23.83 203 ASN A O 1
ATOM 1522 N N . GLY A 1 207 ? 32.280 12.925 4.179 1.00 23.89 204 GLY A N 1
ATOM 1523 C CA . GLY A 1 207 ? 31.474 14.088 3.979 1.00 24.54 204 GLY A CA 1
ATOM 1524 C C . GLY A 1 207 ? 30.767 14.078 2.646 1.00 26.87 204 GLY A C 1
ATOM 1525 O O . GLY A 1 207 ? 31.038 13.261 1.758 1.00 22.45 204 GLY A O 1
ATOM 1526 N N . ILE A 1 208 ? 29.864 15.045 2.531 1.00 26.57 205 ILE A N 1
ATOM 1527 C CA . ILE A 1 208 ? 29.120 15.277 1.331 1.00 30.13 205 ILE A CA 1
ATOM 1528 C C . ILE A 1 208 ? 30.074 15.444 0.146 1.00 26.94 205 ILE A C 1
ATOM 1529 O O . ILE A 1 208 ? 29.786 14.974 -0.954 1.00 24.27 205 ILE A O 1
ATOM 1534 N N . LYS A 1 209 ? 31.197 16.126 0.345 1.00 26.19 206 LYS A N 1
ATOM 1535 C CA . LYS A 1 209 ? 32.088 16.371 -0.776 1.00 30.43 206 LYS A CA 1
ATOM 1536 C C . LYS A 1 209 ? 32.720 15.045 -1.236 1.00 28.50 206 LYS A C 1
ATOM 1537 O O . LYS A 1 209 ? 33.124 14.912 -2.380 1.00 24.54 206 LYS A O 1
ATOM 1543 N N . ASP A 1 210 ? 32.853 14.091 -0.328 1.00 27.61 207 ASP A N 1
ATOM 1544 C CA . ASP A 1 210 ? 33.375 12.810 -0.675 1.00 25.43 207 ASP A CA 1
ATOM 1545 C C . ASP A 1 210 ? 32.357 12.091 -1.578 1.00 22.76 207 ASP A C 1
ATOM 1546 O O . ASP A 1 210 ? 32.737 11.439 -2.548 1.00 23.97 207 ASP A O 1
ATOM 1551 N N . PHE A 1 211 ? 31.086 12.221 -1.269 1.00 21.79 208 PHE A N 1
ATOM 1552 C CA . PHE A 1 211 ? 30.083 11.630 -2.123 1.00 20.30 208 PHE A CA 1
ATOM 1553 C C . PHE A 1 211 ? 30.076 12.293 -3.504 1.00 23.69 208 PHE A C 1
ATOM 1554 O O . PHE A 1 211 ? 30.061 11.626 -4.532 1.00 21.49 208 PHE A O 1
ATOM 1562 N N . ASN A 1 212 ? 30.133 13.617 -3.552 1.00 24.90 209 ASN A N 1
ATOM 1563 C CA . ASN A 1 212 ? 30.149 14.301 -4.841 1.00 26.76 209 ASN A CA 1
ATOM 1564 C C . ASN A 1 212 ? 31.333 13.825 -5.684 1.00 27.17 209 ASN A C 1
ATOM 1565 O O . ASN A 1 212 ? 31.218 13.693 -6.889 1.00 29.05 209 ASN A O 1
ATOM 1570 N N . ALA A 1 213 ? 32.453 13.544 -5.052 1.00 26.89 210 ALA A N 1
ATOM 1571 C CA . ALA A 1 213 ? 33.614 13.108 -5.773 1.00 28.44 210 ALA A CA 1
ATOM 1572 C C . ALA A 1 213 ? 33.371 11.717 -6.377 1.00 27.77 210 ALA A C 1
ATOM 1573 O O . ALA A 1 213 ? 33.889 11.416 -7.429 1.00 28.25 210 ALA A O 1
ATOM 1575 N N . LEU A 1 214 ? 32.629 10.877 -5.687 1.00 26.33 211 LEU A N 1
ATOM 1576 C CA . LEU A 1 214 ? 32.279 9.576 -6.223 1.00 24.68 211 LEU A CA 1
ATOM 1577 C C . LEU A 1 214 ? 31.452 9.787 -7.490 1.00 23.98 211 LEU A C 1
ATOM 1578 O O . LEU A 1 214 ? 31.592 9.029 -8.458 1.00 24.36 211 LEU A O 1
ATOM 1583 N N . CYS A 1 215 ? 30.545 10.785 -7.445 1.00 22.84 212 CYS A N 1
ATOM 1584 C CA . CYS A 1 215 ? 29.547 11.007 -8.514 1.00 23.05 212 CYS A CA 1
ATOM 1585 C C . CYS A 1 215 ? 30.186 11.561 -9.808 1.00 24.62 212 CYS A C 1
ATOM 1586 O O . CYS A 1 215 ? 29.707 11.304 -10.929 1.00 23.61 212 CYS A O 1
ATOM 1589 N N . GLU A 1 216 ? 31.264 12.344 -9.655 1.00 26.06 213 GLU A N 1
ATOM 1590 C CA . GLU A 1 216 ? 31.952 12.940 -10.808 1.00 26.73 213 GLU A CA 1
ATOM 1591 C C . GLU A 1 216 ? 32.812 11.884 -11.460 1.00 24.41 213 GLU A C 1
ATOM 1592 O O . GLU A 1 216 ? 33.955 11.771 -11.125 1.00 24.72 213 GLU A O 1
ATOM 1598 N N . LEU A 1 217 ? 32.243 11.097 -12.365 1.00 24.17 214 LEU A N 1
ATOM 1599 C CA . LEU A 1 217 ? 32.970 9.970 -12.930 1.00 22.98 214 LEU A CA 1
ATOM 1600 C C . LEU A 1 217 ? 34.091 10.482 -13.843 1.00 22.27 214 LEU A C 1
ATOM 1601 O O . LEU A 1 217 ? 33.913 11.435 -14.594 1.00 26.79 214 LEU A O 1
ATOM 1606 N N . ASP A 1 218 ? 35.239 9.850 -13.753 1.00 24.94 215 ASP A N 1
ATOM 1607 C CA . ASP A 1 218 ? 36.334 10.178 -14.639 1.00 27.77 215 ASP A CA 1
ATOM 1608 C C . ASP A 1 218 ? 36.532 9.009 -15.598 1.00 24.13 215 ASP A C 1
ATOM 1609 O O . ASP A 1 218 ? 37.006 7.951 -15.194 1.00 22.96 215 ASP A O 1
ATOM 1614 N N . LEU A 1 219 ? 36.142 9.213 -16.845 1.00 25.30 216 LEU A N 1
ATOM 1615 C CA . LEU A 1 219 ? 36.161 8.134 -17.805 1.00 26.65 216 LEU A CA 1
ATOM 1616 C C . LEU A 1 219 ? 37.588 7.634 -18.020 1.00 27.88 216 LEU A C 1
ATOM 1617 O O . LEU A 1 219 ? 37.721 6.529 -18.469 1.00 26.54 216 LEU A O 1
ATOM 1622 N N . ASN A 1 220 ? 38.621 8.457 -17.738 1.00 32.99 217 ASN A N 1
ATOM 1623 C CA . ASN A 1 220 ? 40.035 8.112 -18.051 1.00 30.77 217 ASN A CA 1
ATOM 1624 C C . ASN A 1 220 ? 40.660 7.344 -16.884 1.00 34.70 217 ASN A C 1
ATOM 1625 O O . ASN A 1 220 ? 41.717 6.726 -17.014 1.00 35.46 217 ASN A O 1
ATOM 1630 N N . SER A 1 221 ? 39.980 7.354 -15.745 1.00 32.37 218 SER A N 1
ATOM 1631 C CA . SER A 1 221 ? 40.509 6.785 -14.546 1.00 31.46 218 SER A CA 1
ATOM 1632 C C . SER A 1 221 ? 40.734 5.281 -14.703 1.00 30.96 218 SER A C 1
ATOM 1633 O O . SER A 1 221 ? 39.912 4.601 -15.282 1.00 33.42 218 SER A O 1
ATOM 1636 N N . ILE A 1 222 ? 41.833 4.780 -14.163 1.00 27.67 219 ILE A N 1
ATOM 1637 C CA . ILE A 1 222 ? 42.215 3.417 -14.349 1.00 31.25 219 ILE A CA 1
ATOM 1638 C C . ILE A 1 222 ? 41.995 2.698 -13.021 1.00 34.38 219 ILE A C 1
ATOM 1639 O O . ILE A 1 222 ? 42.405 3.185 -11.959 1.00 34.93 219 ILE A O 1
ATOM 1644 N N . GLY A 1 223 ? 41.336 1.557 -13.078 1.00 32.08 220 GLY A N 1
ATOM 1645 C CA . GLY A 1 223 ? 41.111 0.770 -11.880 1.00 33.07 220 GLY A CA 1
ATOM 1646 C C . GLY A 1 223 ? 40.567 -0.602 -12.214 1.00 29.03 220 GLY A C 1
ATOM 1647 O O . GLY A 1 223 ? 40.367 -0.925 -13.380 1.00 29.87 220 GLY A O 1
ATOM 1648 N N . THR A 1 224 ? 40.300 -1.394 -11.184 1.00 27.58 221 THR A N 1
ATOM 1649 C CA . THR A 1 224 ? 39.673 -2.667 -11.411 1.00 26.00 221 THR A CA 1
ATOM 1650 C C . THR A 1 224 ? 38.171 -2.499 -11.733 1.00 27.82 221 THR A C 1
ATOM 1651 O O . THR A 1 224 ? 37.536 -1.491 -11.350 1.00 24.11 221 THR A O 1
ATOM 1655 N N . LEU A 1 225 ? 37.618 -3.501 -12.411 1.00 23.64 222 LEU A N 1
ATOM 1656 C CA . LEU A 1 225 ? 36.202 -3.473 -12.698 1.00 23.23 222 LEU A CA 1
ATOM 1657 C C . LEU A 1 225 ? 35.457 -3.457 -11.367 1.00 23.03 222 LEU A C 1
ATOM 1658 O O . LEU A 1 225 ? 34.467 -2.754 -11.258 1.00 21.49 222 LEU A O 1
ATOM 1663 N N . ASP A 1 226 ? 35.966 -4.183 -10.364 1.00 21.46 223 ASP A N 1
ATOM 1664 C CA . ASP A 1 226 ? 35.357 -4.221 -9.055 1.00 24.01 223 ASP A CA 1
ATOM 1665 C C . ASP A 1 226 ? 35.212 -2.799 -8.490 1.00 25.93 223 ASP A C 1
ATOM 1666 O O . ASP A 1 226 ? 34.155 -2.453 -7.956 1.00 22.45 223 ASP A O 1
ATOM 1671 N N . GLU A 1 227 ? 36.288 -2.012 -8.584 1.00 26.94 224 GLU A N 1
ATOM 1672 C CA . GLU A 1 227 ? 36.321 -0.627 -8.055 1.00 28.20 224 GLU A CA 1
ATOM 1673 C C . GLU A 1 227 ? 35.190 0.182 -8.711 1.00 23.40 224 GLU A C 1
ATOM 1674 O O . GLU A 1 227 ? 34.425 0.912 -8.039 1.00 21.97 224 GLU A O 1
ATOM 1680 N N . HIS A 1 228 ? 35.085 0.004 -10.023 1.00 22.90 225 HIS A N 1
ATOM 1681 C CA . HIS A 1 228 ? 34.180 0.786 -10.855 1.00 22.50 225 HIS A CA 1
ATOM 1682 C C . HIS A 1 228 ? 32.730 0.358 -10.593 1.00 20.86 225 HIS A C 1
ATOM 1683 O O . HIS A 1 228 ? 31.867 1.202 -10.447 1.00 20.91 225 HIS A O 1
ATOM 1690 N N . LEU A 1 229 ? 32.498 -0.939 -10.480 1.00 17.62 226 LEU A N 1
ATOM 1691 C CA . LEU A 1 229 ? 31.149 -1.396 -10.181 1.00 18.76 226 LEU A CA 1
ATOM 1692 C C . LEU A 1 229 ? 30.719 -0.906 -8.795 1.00 19.22 226 LEU A C 1
ATOM 1693 O O . LEU A 1 229 ? 29.565 -0.528 -8.631 1.00 19.04 226 LEU A O 1
ATOM 1698 N N . LYS A 1 230 ? 31.630 -0.865 -7.842 1.00 18.53 227 LYS A N 1
ATOM 1699 C CA . LYS A 1 230 ? 31.312 -0.385 -6.522 1.00 19.10 227 LYS A CA 1
ATOM 1700 C C . LYS A 1 230 ? 30.944 1.092 -6.554 1.00 19.30 227 LYS A C 1
ATOM 1701 O O . LYS A 1 230 ? 30.053 1.478 -5.836 1.00 16.54 227 LYS A O 1
ATOM 1707 N N . ILE A 1 231 ? 31.636 1.885 -7.358 1.00 18.79 228 ILE A N 1
ATOM 1708 C CA . ILE A 1 231 ? 31.285 3.293 -7.469 1.00 21.05 228 ILE A CA 1
ATOM 1709 C C . ILE A 1 231 ? 29.841 3.428 -7.983 1.00 20.26 228 ILE A C 1
ATOM 1710 O O . ILE A 1 231 ? 29.011 4.235 -7.479 1.00 19.43 228 ILE A O 1
ATOM 1715 N N . LEU A 1 232 ? 29.509 2.630 -8.989 1.00 18.55 229 LEU A N 1
ATOM 1716 C CA . LEU A 1 232 ? 28.176 2.707 -9.564 1.00 18.67 229 LEU A CA 1
ATOM 1717 C C . LEU A 1 232 ? 27.156 2.217 -8.532 1.00 19.58 229 LEU A C 1
ATOM 1718 O O . LEU A 1 232 ? 26.118 2.865 -8.348 1.00 19.42 229 LEU A O 1
ATOM 1723 N N . ARG A 1 233 ? 27.393 1.081 -7.859 1.00 16.63 230 ARG A N 1
ATOM 1724 C CA . ARG A 1 233 ? 26.428 0.620 -6.871 1.00 19.06 230 ARG A CA 1
ATOM 1725 C C . ARG A 1 233 ? 26.232 1.658 -5.756 1.00 19.03 230 ARG A C 1
ATOM 1726 O O . ARG A 1 233 ? 25.087 1.837 -5.279 1.00 17.69 230 ARG A O 1
ATOM 1734 N N . ALA A 1 234 ? 27.330 2.281 -5.319 1.00 18.19 231 ALA A N 1
ATOM 1735 C CA . ALA A 1 234 ? 27.274 3.268 -4.194 1.00 18.94 231 ALA A CA 1
ATOM 1736 C C . ALA A 1 234 ? 26.485 4.516 -4.607 1.00 18.36 231 ALA A C 1
ATOM 1737 O O . ALA A 1 234 ? 25.919 5.170 -3.740 1.00 17.35 231 ALA A O 1
ATOM 1739 N N . THR A 1 235 ? 26.473 4.826 -5.901 1.00 17.63 232 THR A N 1
ATOM 1740 C CA . THR A 1 235 ? 25.869 6.048 -6.404 1.00 19.59 232 THR A CA 1
ATOM 1741 C C . THR A 1 235 ? 24.551 5.762 -7.130 1.00 19.35 232 THR A C 1
ATOM 1742 O O . THR A 1 235 ? 23.928 6.702 -7.644 1.00 20.58 232 THR A O 1
ATOM 1746 N N . THR A 1 236 ? 24.105 4.518 -7.102 1.00 18.50 233 THR A N 1
ATOM 1747 C CA . THR A 1 236 ? 22.788 4.152 -7.587 1.00 18.04 233 THR A CA 1
ATOM 1748 C C . THR A 1 236 ? 21.802 4.054 -6.428 1.00 19.46 233 THR A C 1
ATOM 1749 O O . THR A 1 236 ? 21.946 3.195 -5.505 1.00 18.68 233 THR A O 1
ATOM 1753 N N . HIS A 1 237 ? 20.749 4.865 -6.505 1.00 17.56 234 HIS A N 1
ATOM 1754 C CA . HIS A 1 237 ? 19.818 4.921 -5.440 1.00 17.21 234 HIS A CA 1
ATOM 1755 C C . HIS A 1 237 ? 18.443 5.165 -6.056 1.00 17.77 234 HIS A C 1
ATOM 1756 O O . HIS A 1 237 ? 18.005 6.281 -6.149 1.00 16.13 234 HIS A O 1
ATOM 1763 N N . GLY A 1 238 ? 17.837 4.091 -6.532 1.00 19.09 235 GLY A N 1
ATOM 1764 C CA . GLY A 1 238 ? 16.601 4.203 -7.299 1.00 19.68 235 GLY A CA 1
ATOM 1765 C C . GLY A 1 238 ? 16.849 5.090 -8.501 1.00 21.80 235 GLY A C 1
ATOM 1766 O O . GLY A 1 238 ? 17.870 4.908 -9.152 1.00 20.35 235 GLY A O 1
ATOM 1767 N N . ASP A 1 239 ? 15.989 6.102 -8.718 1.00 20.17 236 ASP A N 1
ATOM 1768 C CA . ASP A 1 239 ? 16.068 6.938 -9.927 1.00 22.16 236 ASP A CA 1
ATOM 1769 C C . ASP A 1 239 ? 16.812 8.248 -9.622 1.00 20.52 236 ASP A C 1
ATOM 1770 O O . ASP A 1 239 ? 16.863 9.111 -10.485 1.00 21.37 236 ASP A O 1
ATOM 1775 N N . PHE A 1 240 ? 17.509 8.364 -8.484 1.00 19.35 237 PHE A N 1
ATOM 1776 C CA . PHE A 1 240 ? 18.304 9.567 -8.281 1.00 20.75 237 PHE A CA 1
ATOM 1777 C C . PHE A 1 240 ? 19.327 9.720 -9.417 1.00 21.77 237 PHE A C 1
ATOM 1778 O O . PHE A 1 240 ? 19.909 8.724 -9.861 1.00 20.26 237 PHE A O 1
ATOM 1786 N N . LYS A 1 241 ? 19.559 10.951 -9.867 1.00 20.30 238 LYS A N 1
ATOM 1787 C CA . LYS A 1 241 ? 20.618 11.251 -10.828 1.00 20.93 238 LYS A CA 1
ATOM 1788 C C . LYS A 1 241 ? 21.857 11.725 -10.056 1.00 21.63 238 LYS A C 1
ATOM 1789 O O . LYS A 1 241 ? 22.043 12.912 -9.697 1.00 23.19 238 LYS A O 1
ATOM 1795 N N . ASN A 1 242 ? 22.676 10.748 -9.730 1.00 20.23 239 ASN A N 1
ATOM 1796 C CA . ASN A 1 242 ? 23.861 10.974 -8.899 1.00 19.09 239 ASN A CA 1
ATOM 1797 C C . ASN A 1 242 ? 25.114 10.979 -9.784 1.00 20.67 239 ASN A C 1
ATOM 1798 O O . ASN A 1 242 ? 25.698 12.035 -10.030 1.00 21.40 239 ASN A O 1
ATOM 1803 N N . ALA A 1 243 ? 25.537 9.803 -10.237 1.00 19.70 240 ALA A N 1
ATOM 1804 C CA . ALA A 1 243 ? 26.802 9.648 -10.937 1.00 19.73 240 ALA A CA 1
ATOM 1805 C C . ALA A 1 243 ? 26.652 10.093 -12.397 1.00 19.00 240 ALA A C 1
ATOM 1806 O O . ALA A 1 243 ? 25.655 9.804 -13.032 1.00 19.72 240 ALA A O 1
ATOM 1808 N N . PHE A 1 244 ? 27.636 10.786 -12.944 1.00 19.96 241 PHE A N 1
ATOM 1809 C CA . PHE A 1 244 ? 27.542 11.238 -14.315 1.00 21.47 241 PHE A CA 1
ATOM 1810 C C . PHE A 1 244 ? 28.938 11.341 -14.937 1.00 24.11 241 PHE A C 1
ATOM 1811 O O . PHE A 1 244 ? 29.942 11.579 -14.242 1.00 23.36 241 PHE A O 1
ATOM 1819 N N . PHE A 1 245 ? 28.964 11.132 -16.244 1.00 24.60 242 PHE A N 1
ATOM 1820 C CA . PHE A 1 245 ? 30.106 11.548 -17.049 1.00 25.42 242 PHE A CA 1
ATOM 1821 C C . PHE A 1 245 ? 29.648 12.636 -18.012 1.00 27.85 242 PHE A C 1
ATOM 1822 O O . PHE A 1 245 ? 28.444 12.859 -18.184 1.00 28.10 242 PHE A O 1
ATOM 1830 N N . CYS A 1 246 ? 30.627 13.337 -18.587 1.00 31.16 243 CYS A N 1
ATOM 1831 C CA . CYS A 1 246 ? 30.357 14.405 -19.549 1.00 36.42 243 CYS A CA 1
ATOM 1832 C C . CYS A 1 246 ? 30.940 14.052 -20.925 1.00 40.62 243 CYS A C 1
ATOM 1833 O O . CYS A 1 246 ? 31.959 13.367 -20.985 1.00 37.01 243 CYS A O 1
ATOM 1836 N N . ASP A 1 247 ? 30.309 14.525 -22.009 1.00 48.33 244 ASP A N 1
ATOM 1837 C CA . ASP A 1 247 ? 30.932 14.504 -23.385 1.00 51.86 244 ASP A CA 1
ATOM 1838 C C . ASP A 1 247 ? 31.829 15.743 -23.560 1.00 60.09 244 ASP A C 1
ATOM 1839 O O . ASP A 1 247 ? 32.011 16.522 -22.610 1.00 56.61 244 ASP A O 1
ATOM 1844 N N . GLU A 1 248 ? 32.388 15.941 -24.763 1.00 67.93 245 GLU A N 1
ATOM 1845 C CA . GLU A 1 248 ? 33.367 17.027 -25.003 1.00 67.69 245 GLU A CA 1
ATOM 1846 C C . GLU A 1 248 ? 32.686 18.403 -24.916 1.00 65.47 245 GLU A C 1
ATOM 1847 O O . GLU A 1 248 ? 33.346 19.391 -24.598 1.00 60.67 245 GLU A O 1
ATOM 1849 N N . LYS A 1 249 ? 31.381 18.474 -25.183 1.00 65.11 246 LYS A N 1
ATOM 1850 C CA . LYS A 1 249 ? 30.625 19.723 -24.994 1.00 62.98 246 LYS A CA 1
ATOM 1851 C C . LYS A 1 249 ? 30.222 19.888 -23.519 1.00 62.66 246 LYS A C 1
ATOM 1852 O O . LYS A 1 249 ? 29.751 20.947 -23.124 1.00 56.46 246 LYS A O 1
ATOM 1854 N N . GLY A 1 250 ? 30.386 18.829 -22.717 1.00 62.50 247 GLY A N 1
ATOM 1855 C CA . GLY A 1 250 ? 30.098 18.803 -21.256 1.00 58.38 247 GLY A CA 1
ATOM 1856 C C . GLY A 1 250 ? 28.592 18.613 -20.970 1.00 52.78 247 GLY A C 1
ATOM 1857 O O . GLY A 1 250 ? 28.099 18.977 -19.886 1.00 50.98 247 GLY A O 1
ATOM 1858 N N . ARG A 1 251 ? 27.858 18.010 -21.905 1.00 43.89 248 ARG A N 1
ATOM 1859 C CA . ARG A 1 251 ? 26.549 17.463 -21.570 1.00 41.72 248 ARG A CA 1
ATOM 1860 C C . ARG A 1 251 ? 26.747 16.318 -20.563 1.00 38.05 248 ARG A C 1
ATOM 1861 O O . ARG A 1 251 ? 27.625 15.466 -20.754 1.00 39.17 248 ARG A O 1
ATOM 1863 N N . ARG A 1 252 ? 25.954 16.290 -19.511 1.00 35.18 249 ARG A N 1
ATOM 1864 C CA . ARG A 1 252 ? 26.109 15.229 -18.483 1.00 33.64 249 ARG A CA 1
ATOM 1865 C C . ARG A 1 252 ? 25.220 14.027 -18.781 1.00 30.47 249 ARG A C 1
ATOM 1866 O O . ARG A 1 252 ? 24.072 14.191 -19.122 1.00 29.75 249 ARG A O 1
ATOM 1874 N N . PHE A 1 253 ? 25.788 12.873 -18.592 1.00 28.69 250 PHE A N 1
ATOM 1875 C CA . PHE A 1 253 ? 25.105 11.620 -18.761 1.00 27.31 250 PHE A CA 1
ATOM 1876 C C . PHE A 1 253 ? 25.080 10.932 -17.398 1.00 23.38 250 PHE A C 1
ATOM 1877 O O . PHE A 1 253 ? 26.144 10.525 -16.915 1.00 22.89 250 PHE A O 1
ATOM 1885 N N . PHE A 1 254 ? 23.888 10.792 -16.829 1.00 21.78 251 PHE A N 1
ATOM 1886 C CA . PHE A 1 254 ? 23.731 10.129 -15.520 1.00 22.72 251 PHE A CA 1
ATOM 1887 C C . PHE A 1 254 ? 23.669 8.614 -15.677 1.00 21.01 251 PHE A C 1
ATOM 1888 O O . PHE A 1 254 ? 23.033 8.111 -16.560 1.00 22.52 251 PHE A O 1
ATOM 1896 N N . VAL A 1 255 ? 24.318 7.933 -14.747 1.00 18.86 252 VAL A N 1
ATOM 1897 C CA . VAL A 1 255 ? 24.513 6.521 -14.802 1.00 18.69 252 VAL A CA 1
ATOM 1898 C C . VAL A 1 255 ? 23.995 5.832 -13.539 1.00 18.53 252 VAL A C 1
ATOM 1899 O O . VAL A 1 255 ? 24.277 6.263 -12.423 1.00 20.59 252 VAL A O 1
ATOM 1903 N N . ARG A 1 256 ? 23.286 4.739 -13.731 1.00 17.76 253 ARG A N 1
ATOM 1904 C CA A ARG A 1 256 ? 22.973 3.882 -12.602 0.08 17.61 253 ARG A CA 1
ATOM 1905 C CA B ARG A 1 256 ? 22.833 3.878 -12.648 0.08 18.04 253 ARG A CA 1
ATOM 1906 C CA C ARG A 1 256 ? 22.975 3.878 -12.600 0.33 17.29 253 ARG A CA 1
ATOM 1907 C CA D ARG A 1 256 ? 22.802 3.876 -12.663 0.50 19.76 253 ARG A CA 1
ATOM 1908 C C . ARG A 1 256 ? 23.101 2.420 -13.040 1.00 18.01 253 ARG A C 1
ATOM 1909 O O . ARG A 1 256 ? 23.126 2.096 -14.246 1.00 18.70 253 ARG A O 1
ATOM 1938 N N . ILE A 1 257 ? 23.271 1.569 -12.041 1.00 17.97 254 ILE A N 1
ATOM 1939 C CA . ILE A 1 257 ? 23.482 0.114 -12.265 1.00 18.68 254 ILE A CA 1
ATOM 1940 C C . ILE A 1 257 ? 22.292 -0.674 -11.691 1.00 19.74 254 ILE A C 1
ATOM 1941 O O . ILE A 1 257 ? 21.660 -0.279 -10.671 1.00 18.20 254 ILE A O 1
ATOM 1946 N N . VAL A 1 258 ? 21.999 -1.807 -12.320 1.00 17.33 255 VAL A N 1
ATOM 1947 C CA . VAL A 1 258 ? 21.012 -2.716 -11.837 1.00 19.99 255 VAL A CA 1
ATOM 1948 C C . VAL A 1 258 ? 21.656 -4.095 -11.764 1.00 18.68 255 VAL A C 1
ATOM 1949 O O . VAL A 1 258 ? 22.326 -4.516 -12.731 1.00 19.04 255 VAL A O 1
ATOM 1953 N N . ILE A 1 259 ? 21.538 -4.757 -10.620 1.00 18.57 256 ILE A N 1
ATOM 1954 C CA . ILE A 1 259 ? 22.193 -6.034 -10.418 1.00 21.17 256 ILE A CA 1
ATOM 1955 C C . ILE A 1 259 ? 21.140 -7.016 -9.905 1.00 25.22 256 ILE A C 1
ATOM 1956 O O . ILE A 1 259 ? 20.442 -6.710 -8.950 1.00 25.81 256 ILE A O 1
ATOM 1961 N N . ASP A 1 260 ? 21.015 -8.155 -10.556 1.00 25.65 257 ASP A N 1
ATOM 1962 C CA . ASP A 1 260 ? 20.000 -9.127 -10.183 1.00 28.45 257 ASP A CA 1
ATOM 1963 C C . ASP A 1 260 ? 20.621 -10.510 -10.153 1.00 28.36 257 ASP A C 1
ATOM 1964 O O . ASP A 1 260 ? 21.407 -10.884 -10.999 1.00 26.37 257 ASP A O 1
ATOM 1969 N N . GLU A 1 261 ? 20.247 -11.229 -9.126 1.00 30.95 258 GLU A N 1
ATOM 1970 C CA . GLU A 1 261 ? 20.571 -12.619 -9.029 1.00 33.65 258 GLU A CA 1
ATOM 1971 C C . GLU A 1 261 ? 19.444 -13.362 -9.758 1.00 28.43 258 GLU A C 1
ATOM 1972 O O . GLU A 1 261 ? 18.328 -12.855 -9.931 1.00 33.34 258 GLU A O 1
ATOM 1978 N N . ALA A 1 262 ? 19.764 -14.504 -10.277 1.00 31.23 259 ALA A N 1
ATOM 1979 C CA . ALA A 1 262 ? 18.749 -15.311 -10.952 1.00 34.20 259 ALA A CA 1
ATOM 1980 C C . ALA A 1 262 ? 18.637 -16.653 -10.231 1.00 34.97 259 ALA A C 1
ATOM 1981 O O . ALA A 1 262 ? 19.391 -16.895 -9.281 1.00 35.17 259 ALA A O 1
ATOM 1983 N N . PHE A 1 263 ? 17.772 -17.540 -10.713 1.00 32.24 260 PHE A N 1
ATOM 1984 C CA . PHE A 1 263 ? 17.756 -18.899 -10.119 1.00 30.26 260 PHE A CA 1
ATOM 1985 C C . PHE A 1 263 ? 19.165 -19.491 -10.126 1.00 32.22 260 PHE A C 1
ATOM 1986 O O . PHE A 1 263 ? 19.847 -19.540 -11.163 1.00 30.61 260 PHE A O 1
#